Protein AF-A0A6V7MCL9-F1 (afdb_monomer_lite)

Structure (mmCIF, N/CA/C/O backbone):
data_AF-A0A6V7MCL9-F1
#
_entry.id   AF-A0A6V7MCL9-F1
#
loop_
_atom_site.group_PDB
_atom_site.id
_atom_site.type_symbol
_atom_site.label_atom_id
_atom_site.label_alt_id
_atom_site.label_comp_id
_atom_site.label_asym_id
_atom_site.label_entity_id
_atom_site.label_seq_id
_atom_site.pdbx_PDB_ins_code
_atom_site.Cartn_x
_atom_site.Cartn_y
_atom_site.Cartn_z
_atom_site.occupancy
_atom_site.B_iso_or_equiv
_atom_site.auth_seq_id
_atom_site.auth_comp_id
_atom_site.auth_asym_id
_atom_site.auth_atom_id
_atom_site.pdbx_PDB_model_num
ATOM 1 N N . SER A 1 1 ? -39.810 -0.058 85.386 1.00 71.44 1 SER A N 1
ATOM 2 C CA . SER A 1 1 ? -38.725 0.762 84.814 1.00 71.44 1 SER A CA 1
ATOM 3 C C . SER A 1 1 ? -37.788 -0.023 83.907 1.00 71.44 1 SER A C 1
ATOM 5 O O . SER A 1 1 ? -37.440 0.507 82.868 1.00 71.44 1 SER A O 1
ATOM 7 N N . GLU A 1 2 ? -37.445 -1.282 84.205 1.00 78.94 2 GLU A N 1
ATOM 8 C CA . GLU A 1 2 ? -36.559 -2.092 83.338 1.00 78.94 2 GLU A CA 1
ATOM 9 C C . GLU A 1 2 ? -37.138 -2.407 81.950 1.00 78.94 2 GLU A C 1
ATOM 11 O O . GLU A 1 2 ? -36.409 -2.391 80.967 1.00 78.94 2 GLU A O 1
ATOM 16 N N . ILE A 1 3 ? -38.452 -2.635 81.842 1.00 82.00 3 ILE A N 1
ATOM 17 C CA . ILE A 1 3 ? -39.100 -2.947 80.554 1.00 82.00 3 ILE A CA 1
ATOM 18 C C . ILE A 1 3 ? -39.021 -1.759 79.577 1.00 82.00 3 ILE A C 1
ATOM 20 O O . ILE A 1 3 ? -38.789 -1.964 78.393 1.00 82.00 3 ILE A O 1
ATOM 24 N N . LEU A 1 4 ? -39.160 -0.522 80.068 1.00 83.81 4 LEU A N 1
ATOM 25 C CA . LEU A 1 4 ? -39.057 0.693 79.244 1.00 83.81 4 LEU A CA 1
ATOM 26 C C . LEU A 1 4 ? -37.613 0.976 78.804 1.00 83.81 4 LEU A C 1
ATOM 28 O O . LEU A 1 4 ? -37.391 1.446 77.692 1.00 83.81 4 LEU A O 1
ATOM 32 N N . ASP A 1 5 ? -36.632 0.673 79.658 1.00 86.88 5 ASP A N 1
ATOM 33 C CA . ASP A 1 5 ? -35.213 0.7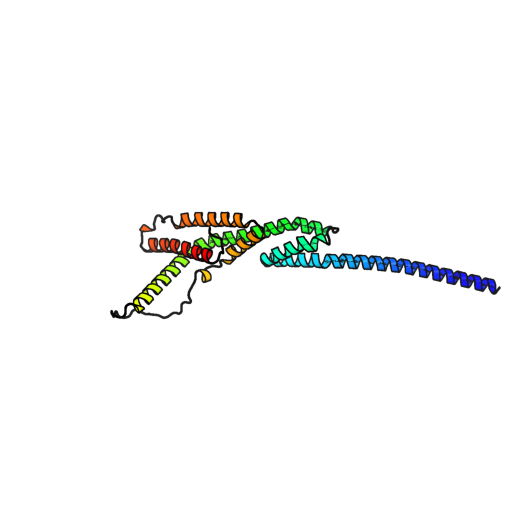79 79.299 1.00 86.88 5 ASP A CA 1
ATOM 34 C C . ASP A 1 5 ? -34.824 -0.275 78.249 1.00 86.88 5 ASP A C 1
ATOM 36 O O . ASP A 1 5 ? -34.143 0.030 77.271 1.00 86.88 5 ASP A O 1
ATOM 40 N N . LEU A 1 6 ? -35.332 -1.504 78.394 1.00 88.12 6 LEU A N 1
ATOM 41 C CA . LEU A 1 6 ? -35.139 -2.567 77.412 1.00 88.12 6 LEU A CA 1
ATOM 42 C C . LEU A 1 6 ? -35.770 -2.211 76.057 1.00 88.12 6 LEU A C 1
ATOM 44 O O . LEU A 1 6 ? -35.113 -2.364 75.031 1.00 88.12 6 LEU A O 1
ATOM 48 N N . ASP A 1 7 ? -37.001 -1.692 76.050 1.00 88.38 7 ASP A N 1
ATOM 49 C CA . ASP A 1 7 ? -37.708 -1.270 74.833 1.00 88.38 7 ASP A CA 1
ATOM 50 C C . ASP A 1 7 ? -36.981 -0.121 74.111 1.00 88.38 7 ASP A C 1
ATOM 52 O O . ASP A 1 7 ? -36.758 -0.172 72.898 1.00 88.38 7 ASP A O 1
ATOM 56 N N . SER A 1 8 ? -36.485 0.866 74.866 1.00 89.56 8 SER A N 1
ATOM 57 C CA . SER A 1 8 ? -35.644 1.953 74.347 1.00 89.56 8 SER A CA 1
ATOM 58 C C . SER A 1 8 ? -34.348 1.431 73.715 1.00 89.56 8 SER A C 1
ATOM 60 O O . SER A 1 8 ? -34.001 1.800 72.589 1.00 89.56 8 SER A O 1
ATOM 62 N N . ARG A 1 9 ? -33.646 0.511 74.393 1.00 91.69 9 ARG A N 1
ATOM 63 C CA . ARG A 1 9 ? -32.396 -0.084 73.887 1.00 91.69 9 ARG A CA 1
ATOM 64 C C . ARG A 1 9 ? -32.626 -0.960 72.658 1.00 91.69 9 ARG A C 1
ATOM 66 O O . ARG A 1 9 ? -31.825 -0.900 71.725 1.00 91.69 9 ARG A O 1
ATOM 73 N N . ILE A 1 10 ? -33.714 -1.732 72.626 1.00 92.06 10 ILE A N 1
ATOM 74 C CA . ILE A 1 10 ? -34.111 -2.527 71.456 1.00 92.06 10 ILE A CA 1
ATOM 75 C C . ILE A 1 10 ? -34.438 -1.605 70.284 1.00 92.06 10 ILE A C 1
ATOM 77 O O . ILE A 1 10 ? -33.945 -1.833 69.181 1.00 92.06 10 ILE A O 1
ATOM 81 N N . THR A 1 11 ? -35.202 -0.537 70.511 1.00 91.44 11 THR A N 1
ATOM 82 C CA . THR A 1 11 ? -35.572 0.421 69.460 1.00 91.44 11 THR A CA 1
ATOM 83 C C . THR A 1 11 ? -34.341 1.135 68.903 1.00 91.44 11 THR A C 1
ATOM 85 O O . THR A 1 11 ? -34.168 1.215 67.687 1.00 91.44 11 THR A O 1
ATOM 88 N N . ALA A 1 12 ? -33.427 1.577 69.773 1.00 92.38 12 ALA A N 1
ATOM 89 C CA . ALA A 1 12 ? -32.167 2.195 69.367 1.00 92.38 12 ALA A CA 1
ATOM 90 C C . ALA A 1 12 ? -31.280 1.228 68.564 1.00 92.38 12 ALA A C 1
ATOM 92 O O . ALA A 1 12 ? -30.757 1.599 67.513 1.00 92.38 12 ALA A O 1
ATOM 93 N N . SER A 1 13 ? -31.149 -0.024 69.015 1.00 92.62 13 SER A N 1
ATOM 94 C CA . SER A 1 13 ? -30.369 -1.046 68.308 1.00 92.62 13 SER A CA 1
ATOM 95 C C . SER A 1 13 ? -31.003 -1.421 66.965 1.00 92.62 13 SER A C 1
ATOM 97 O O . SER A 1 13 ? -30.296 -1.531 65.967 1.00 92.62 13 SER A O 1
ATOM 99 N N . THR A 1 14 ? -32.332 -1.528 66.906 1.00 92.31 14 THR A N 1
ATOM 100 C CA . THR A 1 14 ? -33.076 -1.789 65.665 1.00 92.31 14 THR A CA 1
ATOM 101 C C . THR A 1 14 ? -32.879 -0.653 64.665 1.00 92.31 14 THR A C 1
ATOM 103 O O . THR A 1 14 ? -32.615 -0.914 63.495 1.00 92.31 14 THR A O 1
ATOM 106 N N . SER A 1 15 ? -32.929 0.600 65.129 1.00 93.50 15 SER A N 1
ATOM 107 C CA . SER A 1 15 ? -32.680 1.778 64.292 1.00 93.50 15 SER A CA 1
ATOM 108 C C . SER A 1 15 ? -31.252 1.789 63.727 1.00 93.50 15 SER A C 1
ATOM 110 O O . SER A 1 15 ? -31.068 1.970 62.527 1.00 93.50 15 SER A O 1
ATOM 112 N N . GLN A 1 16 ? -30.241 1.480 64.552 1.00 94.00 16 GLN A N 1
ATOM 113 C CA . GLN A 1 16 ? -28.846 1.367 64.099 1.00 94.00 16 GLN A CA 1
ATOM 114 C C . GLN A 1 16 ? -28.641 0.238 63.080 1.00 94.00 16 GLN A C 1
ATOM 116 O O . GLN A 1 16 ? -27.901 0.399 62.110 1.00 94.00 16 GLN A O 1
ATOM 121 N N . VAL A 1 17 ? -29.286 -0.915 63.281 1.00 94.56 17 VAL A N 1
ATOM 122 C CA . VAL A 1 17 ? -29.222 -2.033 62.327 1.00 94.56 17 VAL A CA 1
ATOM 123 C C . VAL A 1 17 ? -29.905 -1.662 61.013 1.00 94.56 17 VAL A C 1
ATOM 125 O O . VAL A 1 17 ? -29.384 -1.997 59.950 1.00 94.56 17 VAL A O 1
ATOM 128 N N . LEU A 1 18 ? -31.031 -0.946 61.070 1.00 94.75 18 LEU A N 1
ATOM 129 C CA . LEU A 1 18 ? -31.727 -0.456 59.883 1.00 94.75 18 LEU A CA 1
ATOM 130 C C . LEU A 1 18 ? -30.845 0.523 59.096 1.00 94.75 18 LEU A C 1
ATOM 132 O O . LEU A 1 18 ? -30.665 0.345 57.893 1.00 94.75 18 LEU A O 1
ATOM 136 N N . GLU A 1 19 ? -30.218 1.482 59.782 1.00 95.00 19 GLU A N 1
ATOM 137 C CA . GLU A 1 19 ? -29.279 2.444 59.191 1.00 95.00 19 GLU A CA 1
ATOM 138 C C . GLU A 1 19 ? -28.084 1.737 58.530 1.00 95.00 19 GLU A C 1
ATOM 140 O O . GLU A 1 19 ? -27.768 1.986 57.364 1.00 95.00 19 GLU A O 1
ATOM 145 N N . LYS A 1 20 ? -27.462 0.773 59.225 1.00 94.25 20 LYS A N 1
ATOM 146 C CA . LYS A 1 20 ? -26.372 -0.044 58.662 1.00 94.25 20 LYS A CA 1
ATOM 147 C C . LYS A 1 20 ? -26.834 -0.902 57.483 1.00 94.25 20 LYS A C 1
ATOM 149 O O . LYS A 1 20 ? -26.075 -1.102 56.534 1.00 94.25 20 LYS A O 1
ATOM 154 N N . GLY A 1 21 ? -28.074 -1.387 57.515 1.00 95.19 21 GLY A N 1
ATOM 155 C CA . GLY A 1 21 ? -28.707 -2.087 56.400 1.00 95.19 21 GLY A CA 1
ATOM 156 C C . GLY A 1 21 ? -28.858 -1.193 55.169 1.00 95.19 21 GLY A C 1
ATOM 157 O O . GLY A 1 21 ? -28.497 -1.602 54.064 1.00 95.19 21 GLY A O 1
ATOM 158 N N . GLU A 1 22 ? -29.313 0.048 55.349 1.00 94.50 22 GLU A N 1
ATOM 159 C CA . GLU A 1 22 ? -29.411 1.032 54.266 1.00 94.50 22 GLU A CA 1
ATOM 160 C C . GLU A 1 22 ? -28.040 1.412 53.691 1.00 94.50 22 GLU A C 1
ATOM 162 O O . GLU A 1 22 ? -27.881 1.480 52.467 1.00 94.50 22 GLU A O 1
ATOM 167 N N . GLU A 1 23 ? -27.034 1.630 54.546 1.00 94.62 23 GLU A N 1
ATOM 168 C CA . GLU A 1 23 ? -25.650 1.870 54.118 1.00 94.62 23 GLU A CA 1
ATOM 169 C C . GLU A 1 23 ? -25.109 0.703 53.281 1.00 94.62 23 GLU A C 1
ATOM 171 O O . GLU A 1 23 ? -24.509 0.919 52.223 1.00 94.62 23 GLU A O 1
ATOM 176 N N . LEU A 1 24 ? -25.371 -0.539 53.700 1.00 95.12 24 LEU A N 1
ATOM 177 C CA . LEU A 1 24 ? -24.946 -1.732 52.971 1.00 95.12 24 LEU A CA 1
ATOM 178 C C . LEU A 1 24 ? -25.618 -1.835 51.594 1.00 95.12 24 LEU A C 1
ATOM 180 O O . LEU A 1 24 ? -24.953 -2.169 50.612 1.00 95.12 24 LEU A O 1
ATOM 184 N N . VAL A 1 25 ? -26.913 -1.519 51.492 1.00 95.50 25 VAL A N 1
ATOM 185 C CA . VAL A 1 25 ? -27.634 -1.497 50.205 1.00 95.50 25 VAL A CA 1
ATOM 186 C C . VAL A 1 25 ? -27.051 -0.437 49.270 1.00 95.50 25 VAL A C 1
ATOM 188 O O . VAL A 1 25 ? -26.823 -0.718 48.089 1.00 95.50 25 VAL A O 1
ATOM 191 N N . LYS A 1 26 ? -26.757 0.764 49.788 1.00 95.12 26 LYS A N 1
ATOM 192 C CA . LYS A 1 26 ? -26.090 1.825 49.016 1.00 95.12 26 LYS A CA 1
ATOM 193 C C . LYS A 1 26 ? -24.717 1.363 48.524 1.00 95.12 26 LYS A C 1
ATOM 195 O O . LYS A 1 26 ? -24.428 1.506 47.337 1.00 95.12 26 LYS A O 1
ATOM 200 N N . SER A 1 27 ? -23.919 0.748 49.398 1.00 94.94 27 SER A N 1
ATOM 201 C CA . SER A 1 27 ? -22.595 0.217 49.054 1.00 94.94 27 SER A CA 1
ATOM 202 C C . SER A 1 27 ? -22.667 -0.851 47.956 1.00 94.94 27 SER A C 1
ATOM 204 O O . SER A 1 27 ? -21.989 -0.731 46.938 1.00 94.94 27 SER A O 1
ATOM 206 N N . ARG A 1 28 ? -23.587 -1.821 48.068 1.00 94.88 28 ARG A N 1
ATOM 207 C CA . ARG A 1 28 ? -23.809 -2.844 47.026 1.00 94.88 28 ARG A CA 1
ATOM 208 C C . ARG A 1 28 ? -24.226 -2.253 45.683 1.00 94.88 28 ARG A C 1
ATOM 210 O O . ARG A 1 28 ? -23.853 -2.773 44.634 1.00 94.88 28 ARG A O 1
ATOM 217 N N . LYS A 1 29 ? -25.000 -1.165 45.686 1.00 96.12 29 LYS A N 1
ATOM 218 C CA . LYS A 1 29 ? -25.376 -0.482 44.442 1.00 96.12 29 LYS A CA 1
ATOM 219 C C . LYS A 1 29 ? -24.175 0.190 43.782 1.00 96.12 29 LYS A C 1
ATOM 221 O O . LYS A 1 29 ? -24.037 0.116 42.564 1.00 96.12 29 LYS A O 1
ATOM 226 N N . VAL A 1 30 ? -23.294 0.803 44.574 1.00 95.94 30 VAL A N 1
ATOM 227 C CA . VAL A 1 30 ? -22.021 1.343 44.078 1.00 95.94 30 VAL A CA 1
ATOM 228 C C . VAL A 1 30 ? -21.143 0.220 43.525 1.00 95.94 30 VAL A C 1
ATOM 230 O O . VAL A 1 30 ? -20.650 0.346 42.410 1.00 95.94 30 VAL A O 1
ATOM 233 N N . GLU A 1 31 ? -21.018 -0.897 44.239 1.00 95.50 31 GLU A N 1
ATOM 234 C CA . GLU A 1 31 ? -20.263 -2.074 43.794 1.00 95.50 31 GLU A CA 1
ATOM 235 C C . GLU A 1 31 ? -20.784 -2.620 42.455 1.00 95.50 31 GLU A C 1
ATOM 237 O O . GLU A 1 31 ? -20.010 -2.810 41.519 1.00 95.50 31 GLU A O 1
ATOM 242 N N . SER A 1 32 ? -22.105 -2.771 42.312 1.00 96.44 32 SER A N 1
ATOM 243 C CA . SER A 1 32 ? -22.728 -3.203 41.055 1.00 96.44 32 SER A CA 1
ATOM 244 C C . SER A 1 32 ? -22.484 -2.220 39.906 1.00 96.44 32 SER A C 1
ATOM 246 O O . SER A 1 32 ? -22.238 -2.651 38.780 1.00 96.44 32 SER A O 1
ATOM 248 N N . ASN A 1 33 ? -22.533 -0.911 40.171 1.00 96.00 33 ASN A N 1
ATOM 249 C CA . ASN A 1 33 ? -22.236 0.106 39.162 1.00 96.00 33 ASN A CA 1
ATOM 250 C C . ASN A 1 33 ? -20.759 0.063 38.737 1.00 96.00 33 ASN A C 1
ATOM 252 O O . ASN A 1 33 ? -20.456 0.211 37.554 1.00 96.00 33 ASN A O 1
ATOM 256 N N . ILE A 1 34 ? -19.847 -0.153 39.691 1.00 95.94 34 ILE A N 1
ATOM 257 C CA . ILE A 1 34 ? -18.411 -0.301 39.424 1.00 95.94 34 ILE A CA 1
ATOM 258 C C . ILE A 1 34 ? -18.159 -1.549 38.575 1.00 95.94 34 ILE A C 1
ATOM 260 O O . ILE A 1 34 ? -17.451 -1.452 37.575 1.00 95.94 34 ILE A O 1
ATOM 264 N N . ALA A 1 35 ? -18.770 -2.688 38.912 1.00 95.25 35 ALA A N 1
ATOM 265 C CA . ALA A 1 35 ? -18.643 -3.918 38.131 1.00 95.25 35 ALA A CA 1
ATOM 266 C C . ALA A 1 35 ? -19.099 -3.715 36.673 1.00 95.25 35 ALA A C 1
ATOM 268 O O . ALA A 1 35 ? -18.343 -3.994 35.746 1.00 95.25 35 ALA A O 1
ATOM 269 N N . ALA A 1 36 ? -20.269 -3.100 36.462 1.00 92.38 36 ALA A N 1
ATOM 270 C CA . ALA A 1 36 ? -20.770 -2.799 35.118 1.00 92.38 36 ALA A CA 1
ATOM 271 C C . ALA A 1 36 ? -19.848 -1.845 34.326 1.00 92.38 36 ALA A C 1
ATOM 273 O O . ALA A 1 36 ? -19.700 -1.975 33.104 1.00 92.38 36 ALA A O 1
ATOM 274 N N . ALA A 1 37 ? -19.211 -0.886 35.008 1.00 92.44 37 ALA A N 1
ATOM 275 C CA . ALA A 1 37 ? -18.231 0.008 34.396 1.00 92.44 37 ALA A CA 1
ATOM 276 C C . ALA A 1 37 ? -16.940 -0.732 34.008 1.00 92.44 37 ALA A C 1
ATOM 278 O O . ALA A 1 37 ? -16.414 -0.506 32.916 1.00 92.44 37 ALA A O 1
ATOM 279 N N . ILE A 1 38 ? -16.451 -1.636 34.863 1.00 93.06 38 ILE A N 1
ATOM 280 C CA . ILE A 1 38 ? -15.284 -2.481 34.576 1.00 93.06 38 ILE A CA 1
ATOM 281 C C . ILE A 1 38 ? -15.556 -3.364 33.357 1.00 93.06 38 ILE A C 1
ATOM 283 O O . ILE A 1 38 ? -14.727 -3.402 32.447 1.00 93.06 38 ILE A O 1
ATOM 287 N N . ASP A 1 39 ? -16.721 -4.006 33.289 1.00 90.56 39 ASP A N 1
ATOM 288 C CA . ASP A 1 39 ? -17.095 -4.867 32.161 1.00 90.56 39 ASP A CA 1
ATOM 289 C C . ASP A 1 39 ? -17.146 -4.074 30.848 1.00 90.56 39 ASP A C 1
ATOM 291 O O . ASP A 1 39 ? -16.537 -4.457 29.845 1.00 90.56 39 ASP A O 1
ATOM 295 N N . SER A 1 40 ? -17.783 -2.899 30.885 1.00 88.06 40 SER A N 1
ATOM 296 C CA . SER A 1 40 ? -17.851 -1.969 29.752 1.00 88.06 40 SER A CA 1
ATOM 297 C C . SER A 1 40 ? -16.462 -1.553 29.252 1.00 88.06 40 SER A C 1
ATOM 299 O O . SER A 1 40 ? -16.183 -1.582 28.050 1.00 88.06 40 SER A O 1
ATOM 301 N N . LEU A 1 41 ? -15.559 -1.179 30.166 1.00 89.06 41 LEU A N 1
ATOM 302 C CA . LEU A 1 41 ? -14.189 -0.785 29.823 1.00 89.06 41 LEU A CA 1
ATOM 303 C C . LEU A 1 41 ? -13.374 -1.961 29.278 1.00 89.06 41 LEU A C 1
ATOM 305 O O . LEU A 1 41 ? -12.623 -1.798 28.313 1.00 89.06 41 LEU A O 1
ATOM 309 N N . THR A 1 42 ? -13.558 -3.148 29.854 1.00 89.81 42 THR A N 1
ATOM 310 C CA . THR A 1 42 ? -12.872 -4.379 29.444 1.00 89.81 42 THR A CA 1
ATOM 311 C C . THR A 1 42 ? -13.234 -4.763 28.009 1.00 89.81 42 THR A C 1
ATOM 313 O O . THR A 1 42 ? -12.357 -5.162 27.244 1.00 89.81 42 THR A O 1
ATOM 316 N N . MET A 1 43 ? -14.488 -4.555 27.596 1.00 86.94 43 MET A N 1
ATOM 317 C CA . MET A 1 43 ? -14.915 -4.751 26.204 1.00 86.94 43 MET A CA 1
ATOM 318 C C . MET A 1 43 ? -14.307 -3.727 25.232 1.00 86.94 43 MET A C 1
ATOM 320 O O . MET A 1 43 ? -13.989 -4.069 24.093 1.00 86.94 43 MET A O 1
ATOM 324 N N . CYS A 1 44 ? -14.118 -2.475 25.662 1.00 88.56 44 CYS A N 1
ATOM 325 C CA . CYS A 1 44 ? -13.605 -1.396 24.805 1.00 88.56 44 CYS A CA 1
ATOM 326 C C . CYS A 1 44 ? -12.079 -1.440 24.605 1.00 88.56 44 CYS A C 1
ATOM 328 O O . CYS A 1 44 ? -11.570 -1.020 23.562 1.00 88.56 44 CYS A O 1
ATOM 330 N N . LEU A 1 45 ? -11.345 -1.946 25.597 1.00 89.38 45 LEU A N 1
ATOM 331 C CA . LEU A 1 45 ? -9.882 -2.043 25.614 1.00 89.38 45 LEU A CA 1
ATOM 332 C C . LEU A 1 45 ? -9.266 -2.698 24.360 1.00 89.38 45 LEU A C 1
ATOM 334 O O . LEU A 1 45 ? -8.386 -2.077 23.754 1.00 89.38 45 LEU A O 1
ATOM 338 N N . PRO A 1 46 ? -9.705 -3.895 23.918 1.00 88.75 46 PRO A N 1
ATOM 339 C CA . PRO A 1 46 ? -9.138 -4.537 22.734 1.00 88.75 46 PRO A CA 1
ATOM 340 C C . PRO A 1 46 ? -9.369 -3.725 21.455 1.00 88.75 46 PRO A C 1
ATOM 342 O O . PRO A 1 46 ? -8.457 -3.627 20.636 1.00 88.75 46 PRO A O 1
ATOM 345 N N . VAL A 1 47 ? -10.527 -3.068 21.310 1.00 89.44 47 VAL A N 1
ATOM 346 C CA . VAL A 1 47 ? -10.842 -2.234 20.134 1.00 89.44 47 VAL A CA 1
ATOM 347 C C . VAL A 1 47 ? -9.907 -1.027 20.060 1.00 89.44 47 VAL A C 1
ATOM 349 O O . VAL A 1 47 ? -9.325 -0.740 19.012 1.00 89.44 47 VAL A O 1
ATOM 352 N N . LEU A 1 48 ? -9.706 -0.338 21.186 1.00 89.12 48 LEU A N 1
ATOM 353 C CA . LEU A 1 48 ? -8.803 0.812 21.260 1.00 89.12 48 LEU A CA 1
ATOM 354 C C . LEU A 1 48 ? -7.340 0.403 21.049 1.00 89.12 48 LEU A C 1
ATOM 356 O O . LEU A 1 48 ? -6.601 1.099 20.349 1.00 89.12 48 LEU A O 1
ATOM 360 N N . ALA A 1 49 ? -6.924 -0.739 21.601 1.00 90.88 49 ALA A N 1
ATOM 361 C CA . ALA A 1 49 ? -5.583 -1.278 21.401 1.00 90.88 49 ALA A CA 1
ATOM 362 C C . ALA A 1 49 ? -5.332 -1.667 19.933 1.00 90.88 49 ALA A C 1
ATOM 364 O O . ALA A 1 49 ? -4.281 -1.331 19.379 1.00 90.88 49 ALA A O 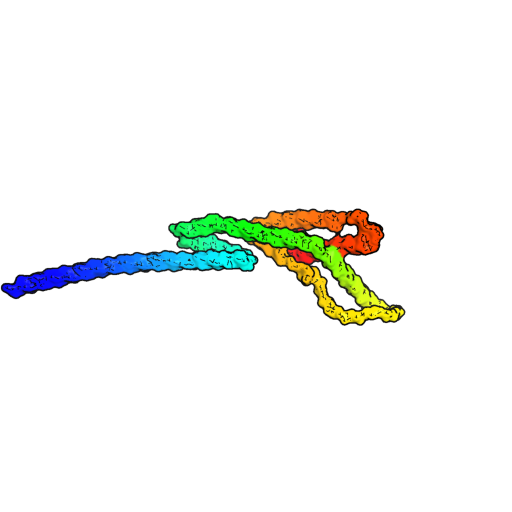1
ATOM 365 N N . ALA A 1 50 ? -6.302 -2.318 19.282 1.00 89.38 50 ALA A N 1
ATOM 366 C CA . ALA A 1 50 ? -6.242 -2.663 17.864 1.00 89.38 50 ALA A CA 1
ATOM 367 C C . ALA A 1 50 ? -6.193 -1.408 16.979 1.00 89.38 50 ALA A C 1
ATOM 369 O O . ALA A 1 50 ? -5.348 -1.318 16.086 1.00 89.38 50 ALA A O 1
ATOM 370 N N . TYR A 1 51 ? -7.007 -0.392 17.278 1.00 89.38 51 TYR A N 1
ATOM 371 C CA . TYR A 1 51 ? -6.964 0.887 16.568 1.00 89.38 51 TYR A CA 1
ATOM 372 C C . TYR A 1 51 ? -5.623 1.617 16.762 1.00 89.38 51 TYR A C 1
ATOM 374 O O . TYR A 1 51 ? -5.041 2.120 15.800 1.00 89.38 51 TYR A O 1
ATOM 382 N N . ALA A 1 52 ? -5.063 1.628 17.975 1.00 91.06 52 ALA A N 1
ATOM 383 C CA . ALA A 1 52 ? -3.739 2.201 18.226 1.00 91.06 52 ALA A CA 1
ATOM 384 C C . ALA A 1 52 ? -2.628 1.446 17.472 1.00 91.06 52 ALA A C 1
ATOM 386 O O . ALA A 1 52 ? -1.705 2.064 16.933 1.00 91.06 52 ALA A O 1
ATOM 387 N N . LYS A 1 53 ? -2.726 0.113 17.393 1.00 92.25 53 LYS A N 1
ATOM 388 C CA . LYS A 1 53 ? -1.823 -0.727 16.595 1.00 92.25 53 LYS A CA 1
ATOM 389 C C . LYS A 1 53 ? -1.924 -0.398 15.104 1.00 92.25 53 LYS A C 1
ATOM 391 O O . LYS A 1 53 ? -0.884 -0.218 14.475 1.00 92.25 53 LYS A O 1
ATOM 396 N N . LEU A 1 54 ? -3.138 -0.249 14.572 1.00 90.81 54 LEU A N 1
ATOM 397 C CA . LEU A 1 54 ? -3.381 0.179 13.192 1.00 90.81 54 LEU A CA 1
ATOM 398 C C . LEU A 1 54 ? -2.703 1.525 12.902 1.00 90.81 54 LEU A C 1
ATOM 400 O O . LEU A 1 54 ? -1.959 1.649 11.93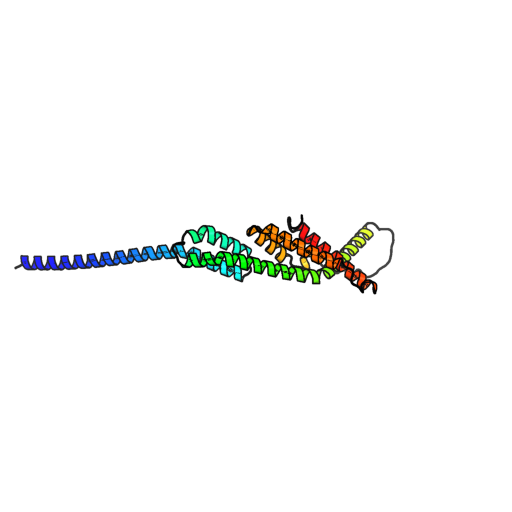3 1.00 90.81 54 LEU A O 1
ATOM 404 N N . GLN A 1 55 ? -2.884 2.515 13.779 1.00 90.06 55 GLN A N 1
ATOM 405 C CA . GLN A 1 55 ? -2.255 3.832 13.625 1.00 90.06 55 GLN A CA 1
ATOM 406 C C . GLN A 1 55 ? -0.719 3.757 13.617 1.00 90.06 55 GLN A C 1
ATOM 408 O O . GLN A 1 55 ? -0.080 4.469 12.845 1.00 90.06 55 GLN A O 1
ATOM 413 N N . ARG A 1 56 ? -0.107 2.882 14.429 1.00 92.56 56 ARG A N 1
ATOM 414 C CA . ARG A 1 56 ? 1.349 2.645 14.380 1.00 92.56 56 ARG A CA 1
ATOM 415 C C . ARG A 1 56 ? 1.779 1.990 13.067 1.00 92.56 56 ARG A C 1
ATOM 417 O O . ARG A 1 56 ? 2.702 2.477 12.431 1.00 92.56 56 ARG A O 1
ATOM 424 N N . GLN A 1 57 ? 1.075 0.950 12.618 1.00 90.62 57 GLN A N 1
ATOM 425 C CA . GLN A 1 57 ? 1.393 0.265 11.358 1.00 90.62 57 GLN A CA 1
ATOM 426 C C . GLN A 1 57 ? 1.317 1.204 10.147 1.00 90.62 57 GLN A C 1
ATOM 428 O O . GLN A 1 57 ? 2.143 1.096 9.242 1.00 90.62 57 GLN A O 1
ATOM 433 N N . LEU A 1 58 ? 0.365 2.141 10.147 1.00 86.44 58 LEU A N 1
ATOM 434 C CA . LEU A 1 58 ? 0.259 3.176 9.118 1.00 86.44 58 LEU A CA 1
ATOM 435 C C . LEU A 1 58 ? 1.446 4.145 9.141 1.00 86.44 58 LEU A C 1
ATOM 437 O O . LEU A 1 58 ? 1.978 4.468 8.081 1.00 86.44 58 LEU A O 1
ATOM 441 N N . LYS A 1 59 ? 1.894 4.571 10.331 1.00 87.19 59 LYS A N 1
ATOM 442 C CA . LYS A 1 59 ? 3.088 5.422 10.482 1.00 87.19 59 LYS A CA 1
ATOM 443 C C . LYS A 1 59 ? 4.360 4.725 10.005 1.00 87.19 59 LYS A C 1
ATOM 445 O O . LYS A 1 59 ? 5.173 5.348 9.332 1.00 87.19 59 LYS A O 1
ATOM 450 N N . ASP A 1 60 ? 4.483 3.429 10.274 1.00 87.62 60 ASP A N 1
ATOM 451 C CA . ASP A 1 60 ? 5.639 2.619 9.877 1.00 87.62 60 ASP A CA 1
ATOM 452 C C . ASP A 1 60 ? 5.598 2.187 8.394 1.00 87.62 60 ASP A C 1
ATOM 454 O O . ASP A 1 60 ? 6.399 1.351 7.976 1.00 87.62 60 ASP A O 1
ATOM 458 N N . LYS A 1 61 ? 4.635 2.690 7.599 1.00 82.06 61 LYS A N 1
ATOM 459 C CA . LYS A 1 61 ? 4.370 2.289 6.199 1.00 82.06 61 LYS A CA 1
ATOM 460 C C . LYS A 1 61 ? 4.155 0.780 6.008 1.00 82.06 61 LYS A C 1
ATOM 462 O O . LYS A 1 61 ? 4.287 0.235 4.911 1.00 82.06 61 LYS A O 1
ATOM 467 N N . ARG A 1 62 ? 3.769 0.071 7.072 1.00 85.06 62 ARG A N 1
ATOM 468 C CA . ARG A 1 62 ? 3.431 -1.358 7.039 1.00 85.06 62 ARG A CA 1
ATOM 469 C C . ARG A 1 62 ? 1.974 -1.526 6.618 1.00 85.06 62 ARG A C 1
ATOM 471 O O . ARG A 1 62 ? 1.126 -1.945 7.405 1.00 85.06 62 ARG A O 1
ATOM 478 N N . TYR A 1 63 ? 1.695 -1.203 5.356 1.00 83.50 63 TYR A N 1
ATOM 479 C CA . TYR A 1 63 ? 0.336 -1.157 4.809 1.00 83.50 63 TYR A CA 1
ATOM 480 C C . TYR A 1 63 ? -0.388 -2.508 4.846 1.00 83.50 63 TYR A C 1
ATOM 482 O O . TYR A 1 63 ? -1.584 -2.547 5.111 1.00 83.50 63 TYR A O 1
ATOM 490 N N . TYR A 1 64 ? 0.318 -3.627 4.660 1.00 81.75 64 TYR A N 1
ATOM 491 C CA . TYR A 1 64 ? -0.314 -4.950 4.690 1.00 81.75 64 TYR A CA 1
ATOM 492 C C . TYR A 1 64 ? -0.783 -5.368 6.098 1.00 81.75 64 TYR A C 1
ATOM 494 O O . TYR A 1 64 ? -1.976 -5.630 6.276 1.00 81.75 64 TYR A O 1
ATOM 502 N N . PRO A 1 65 ? 0.080 -5.361 7.138 1.00 87.25 65 PRO A N 1
ATOM 503 C CA . PRO A 1 65 ? -0.383 -5.563 8.509 1.00 87.25 65 PRO A CA 1
ATOM 504 C C . PRO A 1 65 ? -1.482 -4.580 8.925 1.00 87.25 65 PRO A C 1
ATOM 506 O O . PRO A 1 65 ? -2.380 -4.973 9.672 1.00 87.25 65 PRO A O 1
ATOM 509 N N . ALA A 1 66 ? -1.428 -3.336 8.430 1.00 88.94 66 ALA A N 1
ATOM 510 C CA . ALA A 1 66 ? -2.460 -2.330 8.659 1.00 88.94 66 ALA A CA 1
ATOM 511 C C . ALA A 1 66 ? -3.808 -2.743 8.053 1.00 88.94 66 ALA A C 1
ATOM 513 O O . ALA A 1 66 ? -4.798 -2.764 8.775 1.00 88.94 66 ALA A O 1
ATOM 514 N N . LEU A 1 67 ? -3.855 -3.150 6.780 1.00 86.94 67 LEU A N 1
ATOM 515 C CA . LEU A 1 67 ? -5.090 -3.605 6.127 1.00 86.94 67 LEU A CA 1
ATOM 516 C C . LEU A 1 67 ? -5.704 -4.817 6.834 1.00 86.94 67 LEU A C 1
ATOM 518 O O . LEU A 1 67 ? -6.901 -4.819 7.099 1.00 86.94 67 LEU A O 1
ATOM 522 N N . LYS A 1 68 ? -4.884 -5.798 7.231 1.00 86.56 68 LYS A N 1
ATOM 523 C CA . LYS A 1 68 ? -5.364 -6.967 7.986 1.00 86.56 68 LYS A CA 1
ATOM 524 C C . LYS A 1 68 ? -5.927 -6.582 9.357 1.00 86.56 68 LYS A C 1
ATOM 526 O O . LYS A 1 68 ? -6.956 -7.100 9.778 1.00 86.56 68 LYS A O 1
ATOM 531 N N . THR A 1 69 ? -5.253 -5.669 10.058 1.00 87.00 69 THR A N 1
ATOM 532 C CA . THR A 1 69 ? -5.719 -5.168 11.363 1.00 87.00 69 THR A CA 1
ATOM 533 C C . THR A 1 69 ? -7.004 -4.354 11.204 1.00 87.00 69 THR A C 1
ATOM 535 O O . THR A 1 69 ? -7.887 -4.440 12.047 1.00 87.00 69 THR A O 1
ATOM 538 N N . LEU A 1 70 ? -7.133 -3.602 10.111 1.00 87.50 70 LEU A N 1
ATOM 539 C CA . LEU A 1 70 ? -8.326 -2.834 9.770 1.00 87.50 70 LEU A CA 1
ATOM 540 C C . LEU A 1 70 ? -9.515 -3.749 9.442 1.00 87.50 70 LEU A C 1
ATOM 542 O O . LEU A 1 70 ? -10.601 -3.520 9.961 1.00 87.50 70 LEU A O 1
ATOM 546 N N . GLU A 1 71 ? -9.310 -4.814 8.668 1.00 85.88 71 GLU A N 1
ATOM 547 C CA . GLU A 1 71 ? -10.347 -5.815 8.380 1.00 85.88 71 GLU A CA 1
ATOM 548 C C . GLU A 1 71 ? -10.797 -6.555 9.649 1.00 85.88 71 GLU A C 1
ATOM 550 O O . GLU A 1 71 ? -11.990 -6.775 9.859 1.00 85.88 71 GLU A O 1
ATOM 555 N N . GLN A 1 72 ? -9.854 -6.896 10.534 1.00 87.44 72 GLN A N 1
ATOM 556 C CA . GLN A 1 72 ? -10.178 -7.485 11.832 1.00 87.44 72 GLN A CA 1
ATOM 557 C C . GLN A 1 72 ? -11.006 -6.522 12.699 1.00 87.44 72 GLN A C 1
ATOM 559 O O . GLN A 1 72 ? -12.012 -6.928 13.285 1.00 87.44 72 GLN A O 1
ATOM 564 N N . LEU A 1 73 ? -10.605 -5.247 12.740 1.00 86.81 73 LEU A N 1
ATOM 565 C CA . LEU A 1 73 ? -11.283 -4.206 13.506 1.00 86.81 73 LEU A CA 1
ATOM 566 C C . LEU A 1 73 ? -12.728 -4.008 13.025 1.00 86.81 73 LEU A C 1
ATOM 568 O O . LEU A 1 73 ? -13.634 -3.902 13.846 1.00 86.81 73 LEU A O 1
ATOM 572 N N . GLU A 1 74 ? -12.937 -4.000 11.708 1.00 84.88 74 GLU A N 1
ATOM 573 C CA . GLU A 1 74 ? -14.244 -3.824 11.066 1.00 84.88 74 GLU A CA 1
ATOM 574 C C . GLU A 1 74 ? -15.177 -5.023 11.276 1.00 84.88 74 GLU A C 1
ATOM 576 O O . GLU A 1 74 ? -16.325 -4.842 11.675 1.00 84.88 74 GLU A O 1
ATOM 581 N N . ASN A 1 75 ? -14.679 -6.246 11.069 1.00 84.38 75 ASN A N 1
ATOM 582 C CA . ASN A 1 75 ? -15.525 -7.442 11.051 1.00 84.38 75 ASN A CA 1
ATOM 583 C C . ASN A 1 75 ? -15.745 -8.083 12.431 1.00 84.38 75 ASN A C 1
ATOM 585 O O . ASN A 1 75 ? -16.766 -8.738 12.632 1.00 84.38 75 ASN A O 1
ATOM 589 N N . TYR A 1 76 ? -14.809 -7.935 13.377 1.00 83.62 76 TYR A N 1
ATOM 590 C CA . TYR A 1 76 ? -14.849 -8.674 14.650 1.00 83.62 76 TYR A CA 1
ATOM 591 C C . TYR A 1 76 ? 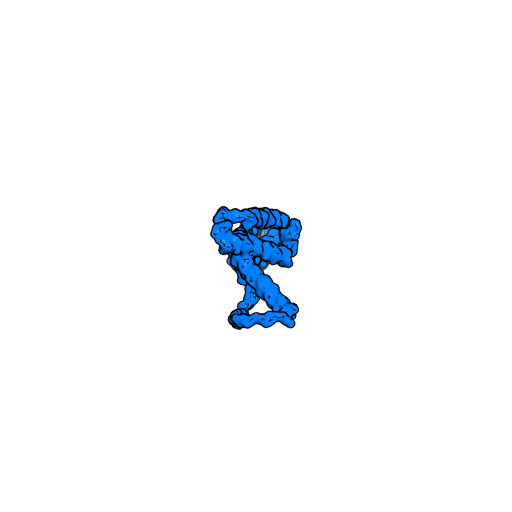-14.930 -7.786 15.889 1.00 83.62 76 TYR A C 1
ATOM 593 O O . TYR A 1 76 ? -15.622 -8.142 16.845 1.00 83.62 76 TYR A O 1
ATOM 601 N N . ASP A 1 77 ? -14.211 -6.664 15.907 1.00 80.88 77 ASP A N 1
ATOM 602 C CA . ASP A 1 77 ? -14.050 -5.870 17.128 1.00 80.88 77 ASP A CA 1
ATOM 603 C C . ASP A 1 77 ? -15.102 -4.759 17.243 1.00 80.88 77 ASP A C 1
ATOM 605 O O . ASP A 1 77 ? -15.731 -4.622 18.293 1.00 80.88 77 ASP A O 1
ATOM 609 N N . LEU A 1 78 ? -15.366 -4.009 16.167 1.00 84.00 78 LEU A N 1
ATOM 610 C CA . LEU A 1 78 ? -16.366 -2.933 16.156 1.00 84.00 78 LEU A CA 1
ATOM 611 C C . LEU A 1 78 ? -17.815 -3.397 16.388 1.00 84.00 78 LEU A C 1
ATOM 613 O O . LEU A 1 78 ? -18.511 -2.717 17.148 1.00 84.00 78 LEU A O 1
ATOM 617 N N . PRO A 1 79 ? -18.281 -4.547 15.854 1.00 83.56 79 PRO A N 1
ATOM 618 C CA . PRO A 1 79 ? -19.639 -5.033 16.107 1.00 83.56 79 PRO A CA 1
ATOM 619 C C . PRO A 1 79 ? -19.950 -5.274 17.593 1.00 83.56 79 PRO A C 1
ATOM 621 O O . PRO A 1 79 ? -21.108 -5.225 17.996 1.00 83.56 79 PRO A O 1
ATOM 624 N N . LYS A 1 80 ? -18.924 -5.501 18.426 1.00 81.38 80 LYS A N 1
ATOM 625 C CA . LYS A 1 80 ? -19.078 -5.739 19.872 1.00 81.38 80 LYS A CA 1
ATOM 626 C C . LYS A 1 80 ? -19.300 -4.456 20.677 1.00 81.38 80 LYS A C 1
ATOM 628 O O . LYS A 1 80 ? -19.786 -4.524 21.800 1.00 81.38 80 LYS A O 1
ATOM 633 N N . VAL A 1 81 ? -18.930 -3.297 20.128 1.00 83.81 81 VAL A N 1
ATOM 634 C CA . VAL A 1 81 ? -18.912 -2.002 20.834 1.00 83.81 81 VAL A CA 1
ATOM 635 C C . VAL A 1 81 ? -19.714 -0.915 20.107 1.00 83.81 81 VAL A C 1
ATOM 637 O O . VAL A 1 81 ? -19.501 0.276 20.335 1.00 83.81 81 VAL A O 1
ATOM 640 N N . THR A 1 82 ? -20.670 -1.307 19.263 1.00 78.19 82 THR A N 1
ATOM 641 C CA . THR A 1 82 ? -21.505 -0.403 18.444 1.00 78.19 82 THR A CA 1
ATOM 642 C C . THR A 1 82 ? -22.252 0.653 19.258 1.00 78.19 82 THR A C 1
ATOM 644 O O . THR A 1 82 ? -22.449 1.774 18.794 1.00 78.19 82 THR A O 1
ATOM 647 N N . ASN A 1 83 ? -22.608 0.335 20.504 1.00 82.31 83 ASN A N 1
ATOM 648 C CA . ASN A 1 83 ? -23.327 1.240 21.405 1.00 82.31 83 ASN A CA 1
ATOM 649 C C . ASN A 1 83 ? -22.490 2.450 21.864 1.00 82.31 83 ASN A C 1
ATOM 651 O O . ASN A 1 83 ? -23.035 3.403 22.422 1.00 82.31 83 ASN A O 1
ATOM 655 N N . TYR A 1 84 ? -21.172 2.446 21.637 1.00 85.31 84 TYR A N 1
ATOM 656 C CA . TYR A 1 84 ? -20.291 3.535 22.052 1.00 85.31 84 TYR A CA 1
ATOM 657 C C . TYR A 1 84 ? -19.997 4.514 20.913 1.00 85.31 84 TYR A C 1
ATOM 659 O O . TYR A 1 84 ? -19.654 4.124 19.799 1.00 85.31 84 TYR A O 1
ATOM 667 N N . ARG A 1 85 ? -20.009 5.818 21.225 1.00 84.94 85 ARG A N 1
ATOM 668 C CA . ARG A 1 85 ? -19.757 6.913 20.262 1.00 84.94 85 ARG A CA 1
ATOM 669 C C . ARG A 1 85 ? -18.404 6.808 19.552 1.00 84.94 85 ARG A C 1
ATOM 671 O O . ARG A 1 85 ? -18.305 7.174 18.383 1.00 84.94 85 ARG A O 1
ATOM 678 N N . PHE A 1 86 ? -17.371 6.311 20.234 1.00 85.75 86 PHE A N 1
ATOM 679 C CA . PHE A 1 86 ? -16.047 6.154 19.630 1.00 85.75 86 PHE A CA 1
ATOM 680 C C . PHE A 1 86 ? -16.038 5.086 18.523 1.00 85.75 86 PHE A C 1
ATOM 682 O O . PHE A 1 86 ? -15.284 5.228 17.565 1.00 85.75 86 PHE A O 1
ATOM 689 N N . SER A 1 87 ? -16.889 4.053 18.611 1.00 85.75 87 SER A N 1
ATOM 690 C CA . SER A 1 87 ? -16.968 2.996 17.593 1.00 85.75 87 SER A CA 1
ATOM 691 C C . SER A 1 87 ? -17.480 3.547 16.259 1.00 85.75 87 SER A C 1
ATOM 693 O O . SER A 1 87 ? -16.880 3.288 15.217 1.00 85.75 87 SER A O 1
ATOM 695 N N . SER A 1 88 ? -18.504 4.408 16.301 1.00 83.94 88 SER A N 1
ATOM 696 C CA . SER A 1 88 ? -19.022 5.120 15.127 1.00 83.94 88 SER A CA 1
ATOM 697 C C . SER A 1 88 ? -17.937 5.992 14.502 1.00 83.94 88 SER A C 1
ATOM 699 O O . SER A 1 88 ? -17.691 5.902 13.307 1.00 83.94 88 SER A O 1
ATOM 701 N N . GLN A 1 89 ? -17.205 6.764 15.314 1.00 86.62 89 GLN A N 1
ATOM 702 C CA . GLN A 1 89 ? -16.123 7.617 14.810 1.00 86.62 89 GLN A CA 1
ATOM 703 C C . GLN A 1 89 ? -14.984 6.830 14.153 1.00 86.62 89 GLN A C 1
ATOM 705 O O . GLN A 1 89 ? -14.355 7.333 13.222 1.00 86.62 89 GLN A O 1
ATOM 710 N N . ILE A 1 90 ? -14.664 5.637 14.661 1.00 86.44 90 ILE A N 1
ATOM 711 C CA . ILE A 1 90 ? -13.665 4.760 14.043 1.00 86.44 90 ILE A CA 1
ATOM 712 C C . ILE A 1 90 ? -14.215 4.209 12.727 1.00 86.44 90 ILE A C 1
ATOM 714 O O . ILE A 1 90 ? -13.518 4.279 11.718 1.00 86.44 90 ILE A O 1
ATOM 718 N N . THR A 1 91 ? -15.463 3.741 12.719 1.00 85.31 91 THR A N 1
ATOM 719 C CA . THR A 1 91 ? -16.137 3.199 11.528 1.00 85.31 91 THR A CA 1
ATOM 720 C C . THR A 1 91 ? -16.184 4.225 10.396 1.00 85.31 91 THR A C 1
ATOM 722 O O . THR A 1 91 ? -15.765 3.927 9.283 1.00 85.31 91 THR A O 1
ATOM 725 N N . ASP A 1 92 ? -16.544 5.474 10.695 1.00 88.06 92 ASP A N 1
ATOM 726 C CA . ASP A 1 92 ? -16.583 6.564 9.709 1.00 88.06 92 ASP A CA 1
ATOM 727 C C . ASP A 1 92 ? -15.198 6.892 9.122 1.00 88.06 92 ASP A C 1
ATOM 729 O O . ASP A 1 92 ? -15.073 7.413 8.010 1.00 88.06 92 ASP A O 1
ATOM 733 N N . LYS A 1 93 ? -14.125 6.605 9.870 1.00 87.44 93 LYS A N 1
ATOM 734 C CA . LYS A 1 93 ? -12.740 6.828 9.433 1.00 87.44 93 LYS A CA 1
ATOM 735 C C . LYS A 1 93 ? -12.169 5.656 8.641 1.00 87.44 93 LYS A C 1
ATOM 737 O O . LYS A 1 93 ? -11.220 5.877 7.893 1.00 87.44 93 LYS A O 1
ATOM 742 N N . ILE A 1 94 ? -12.712 4.445 8.773 1.00 88.00 94 ILE A N 1
ATOM 743 C CA . ILE A 1 94 ? -12.188 3.243 8.106 1.00 88.00 94 ILE A CA 1
ATOM 744 C C . ILE A 1 94 ? -12.096 3.412 6.579 1.00 88.00 94 ILE A C 1
ATOM 746 O O . ILE A 1 94 ? -11.011 3.164 6.043 1.00 88.00 94 ILE A O 1
ATOM 750 N N . PRO A 1 95 ? -13.137 3.890 5.866 1.00 88.31 95 PRO A N 1
ATOM 751 C CA . PRO A 1 95 ? -13.057 4.089 4.420 1.00 88.31 95 PRO A CA 1
ATOM 752 C C . PRO A 1 95 ? -11.939 5.059 4.027 1.00 88.31 95 PRO A C 1
ATOM 754 O O . PRO A 1 95 ? -11.136 4.757 3.148 1.00 88.31 95 PRO A O 1
ATOM 757 N N . LYS A 1 96 ? -11.808 6.171 4.762 1.00 89.94 96 LYS A N 1
ATOM 758 C CA . LYS A 1 96 ? -10.749 7.167 4.538 1.00 89.94 96 LYS A CA 1
ATOM 759 C C . LYS A 1 96 ? -9.358 6.591 4.785 1.00 89.94 96 LYS A C 1
ATOM 761 O O . LYS A 1 96 ? -8.418 6.925 4.081 1.00 89.94 96 LYS A O 1
ATOM 766 N N . LEU A 1 97 ? -9.202 5.716 5.781 1.00 88.69 97 LEU A N 1
ATOM 767 C CA . LEU A 1 97 ? -7.929 5.035 6.023 1.00 88.69 97 LEU A CA 1
ATOM 768 C C . LEU A 1 97 ? -7.578 4.075 4.880 1.00 88.69 97 LEU A C 1
ATOM 770 O O . LEU A 1 97 ? -6.418 4.040 4.477 1.00 88.69 97 LEU A O 1
ATOM 774 N N . ARG A 1 98 ? -8.555 3.336 4.334 1.00 88.88 98 ARG A N 1
ATOM 775 C CA . ARG A 1 98 ? -8.341 2.479 3.153 1.00 88.88 98 ARG A CA 1
ATOM 776 C C . ARG A 1 98 ? -7.905 3.307 1.941 1.00 88.88 98 ARG A C 1
ATOM 778 O O . ARG A 1 98 ? -6.935 2.941 1.284 1.00 88.88 98 ARG A O 1
ATOM 785 N N . GLU A 1 99 ? -8.571 4.432 1.694 1.00 89.56 99 GLU A N 1
ATOM 786 C CA . GLU A 1 99 ? -8.226 5.368 0.617 1.00 89.56 99 GLU A CA 1
ATOM 787 C C . GLU A 1 99 ? -6.824 5.964 0.810 1.00 89.56 99 GLU A C 1
ATOM 789 O O . GLU A 1 99 ? -5.997 5.880 -0.089 1.00 89.56 99 GLU A O 1
ATOM 794 N N . ASN A 1 100 ? -6.477 6.413 2.019 1.00 90.31 100 ASN A N 1
ATOM 795 C CA . ASN A 1 100 ? -5.135 6.924 2.316 1.00 90.31 100 ASN A CA 1
ATOM 796 C C . ASN A 1 100 ? -4.028 5.881 2.073 1.00 90.31 100 ASN A C 1
ATOM 798 O O . ASN A 1 100 ? -2.951 6.223 1.586 1.00 90.31 100 ASN A O 1
ATOM 802 N N . ILE A 1 101 ? -4.265 4.608 2.422 1.00 89.81 101 ILE A N 1
ATOM 803 C CA . ILE A 1 101 ? -3.318 3.515 2.132 1.00 89.81 101 ILE A CA 1
ATOM 804 C C . ILE A 1 101 ? -3.177 3.329 0.617 1.00 89.81 101 ILE A C 1
ATOM 806 O O . ILE A 1 101 ? -2.061 3.174 0.114 1.00 89.81 101 ILE A O 1
ATOM 810 N N . LYS A 1 102 ? -4.303 3.349 -0.102 1.00 90.75 102 LYS A N 1
ATOM 811 C CA . LYS A 1 102 ? -4.353 3.219 -1.560 1.00 90.75 102 LYS A CA 1
ATOM 812 C C . LYS A 1 102 ? -3.569 4.347 -2.233 1.00 90.75 102 LYS A C 1
ATOM 814 O O . LYS A 1 102 ? -2.685 4.057 -3.039 1.00 90.75 102 LYS A O 1
ATOM 819 N N . ASP A 1 103 ? -3.803 5.593 -1.838 1.00 91.19 103 ASP A N 1
ATOM 820 C CA . ASP A 1 103 ? -3.125 6.770 -2.383 1.00 91.19 103 ASP A CA 1
ATOM 821 C C . ASP A 1 103 ? -1.629 6.773 -2.077 1.00 91.19 103 ASP A C 1
ATOM 823 O O . ASP A 1 103 ? -0.820 6.992 -2.978 1.00 91.19 103 ASP A O 1
ATOM 827 N N . ALA A 1 104 ? -1.241 6.446 -0.840 1.00 90.88 104 ALA A N 1
ATOM 828 C CA . ALA A 1 104 ? 0.168 6.330 -0.473 1.00 90.88 104 ALA A CA 1
ATOM 829 C C . ALA A 1 104 ? 0.883 5.261 -1.316 1.00 90.88 104 ALA A C 1
ATOM 831 O O . ALA A 1 104 ? 1.956 5.513 -1.860 1.00 90.88 104 ALA A O 1
ATOM 832 N N . SER A 1 105 ? 0.256 4.093 -1.503 1.00 91.25 105 SER A N 1
ATOM 833 C CA . SER A 1 105 ? 0.821 3.026 -2.338 1.00 91.25 105 SER A CA 1
ATOM 834 C C . SER A 1 105 ? 0.898 3.393 -3.823 1.00 91.25 105 SER A C 1
ATOM 836 O O . SER A 1 105 ? 1.809 2.954 -4.524 1.00 91.25 105 SER A O 1
ATOM 838 N N . MET A 1 106 ? -0.042 4.204 -4.315 1.00 91.88 106 MET A N 1
ATOM 839 C CA . MET A 1 106 ? -0.037 4.696 -5.691 1.00 91.88 106 MET A CA 1
ATOM 840 C C . MET A 1 106 ? 1.028 5.780 -5.893 1.00 91.88 106 MET A C 1
ATOM 842 O O . MET A 1 106 ? 1.641 5.837 -6.957 1.00 91.88 106 MET A O 1
ATOM 846 N N . SER A 1 107 ? 1.286 6.612 -4.880 1.00 93.00 107 SER A N 1
ATOM 847 C CA . SER A 1 107 ? 2.400 7.565 -4.890 1.00 93.00 107 SER A CA 1
ATOM 848 C C . SER A 1 107 ? 3.742 6.838 -4.966 1.00 93.00 107 SER A C 1
ATOM 850 O O . SER A 1 107 ? 4.509 7.105 -5.885 1.00 93.00 107 SER A O 1
ATOM 852 N N . ASP A 1 108 ? 3.973 5.851 -4.090 1.00 91.44 108 ASP A N 1
ATOM 853 C CA . ASP A 1 108 ? 5.195 5.031 -4.107 1.00 91.44 108 ASP A CA 1
ATOM 854 C C . ASP A 1 108 ? 5.407 4.364 -5.486 1.00 91.44 108 ASP A C 1
ATOM 856 O O . ASP A 1 108 ? 6.528 4.284 -5.993 1.00 91.44 108 ASP A O 1
ATOM 860 N N . LEU A 1 109 ? 4.325 3.898 -6.125 1.00 92.06 109 LEU A N 1
ATOM 861 C CA . LEU A 1 109 ? 4.375 3.331 -7.475 1.00 92.06 109 LEU A CA 1
ATOM 862 C C . LEU A 1 109 ? 4.745 4.374 -8.536 1.00 92.06 109 LEU A C 1
ATOM 864 O O . LEU A 1 109 ? 5.501 4.064 -9.455 1.00 92.06 109 LEU A O 1
ATOM 868 N N . ARG A 1 110 ? 4.189 5.587 -8.460 1.00 92.44 110 ARG A N 1
ATOM 869 C CA . ARG A 1 110 ? 4.506 6.667 -9.407 1.00 92.44 110 ARG A CA 1
ATOM 870 C C . ARG A 1 110 ? 5.974 7.062 -9.310 1.00 92.44 110 ARG A C 1
ATOM 872 O O . ARG A 1 110 ? 6.623 7.159 -10.348 1.00 92.44 110 ARG A O 1
ATOM 879 N N . ASP A 1 111 ? 6.496 7.177 -8.094 1.00 92.44 111 ASP A N 1
ATOM 880 C CA . ASP A 1 111 ? 7.912 7.463 -7.853 1.00 92.44 111 ASP A CA 1
ATOM 881 C C . ASP A 1 111 ? 8.797 6.347 -8.428 1.00 92.44 111 ASP A C 1
ATOM 883 O O . ASP A 1 111 ? 9.780 6.611 -9.124 1.00 92.44 111 ASP A O 1
ATOM 887 N N . PHE A 1 112 ? 8.406 5.082 -8.233 1.00 91.88 112 PHE A N 1
ATOM 888 C CA . PHE A 1 112 ? 9.071 3.945 -8.870 1.00 91.88 112 PHE A CA 1
ATOM 889 C C . PHE A 1 112 ? 9.041 4.036 -10.407 1.00 91.88 112 PHE A C 1
ATOM 891 O O . PHE A 1 112 ? 10.077 3.877 -11.052 1.00 91.88 112 PHE A O 1
ATOM 898 N N . LEU A 1 113 ? 7.882 4.336 -11.007 1.00 91.06 113 LEU A N 1
ATOM 899 C CA . LEU A 1 113 ? 7.723 4.472 -12.461 1.00 91.06 113 LEU A CA 1
ATOM 900 C C . LEU A 1 113 ? 8.492 5.662 -13.054 1.00 91.06 113 LEU A C 1
ATOM 902 O O . LEU A 1 113 ? 8.762 5.667 -14.259 1.00 91.06 113 LEU A O 1
ATOM 906 N N . GLU A 1 114 ? 8.849 6.658 -12.249 1.00 89.00 114 GLU A N 1
ATOM 907 C CA . GLU A 1 114 ? 9.750 7.731 -12.664 1.00 89.00 114 GLU A CA 1
ATOM 908 C C . GLU A 1 114 ? 11.218 7.303 -12.548 1.00 89.00 114 GLU A C 1
ATOM 910 O O . GLU A 1 114 ? 12.004 7.498 -13.479 1.00 89.00 114 GLU A O 1
ATOM 915 N N . ASN A 1 115 ? 11.585 6.673 -11.431 1.00 88.38 115 ASN A N 1
ATOM 916 C CA . ASN A 1 115 ? 12.949 6.213 -11.184 1.00 88.38 115 ASN A CA 1
ATOM 917 C C . ASN A 1 115 ? 13.384 5.167 -12.213 1.00 88.38 115 ASN A C 1
ATOM 919 O O . ASN A 1 115 ? 14.464 5.285 -12.792 1.00 88.38 115 ASN A O 1
ATOM 923 N N . ILE A 1 116 ? 12.512 4.212 -12.538 1.00 87.38 116 ILE A N 1
ATOM 924 C CA . ILE A 1 116 ? 12.780 3.169 -13.535 1.00 87.38 116 ILE A CA 1
ATOM 925 C C . ILE A 1 116 ? 13.171 3.749 -14.893 1.00 87.38 116 ILE A C 1
ATOM 927 O O . ILE A 1 116 ? 14.053 3.222 -15.561 1.00 87.38 116 ILE A O 1
ATOM 931 N N . ARG A 1 117 ? 12.589 4.889 -15.281 1.00 83.31 117 ARG A N 1
ATOM 932 C CA . ARG A 1 117 ? 12.912 5.566 -16.539 1.00 83.31 117 ARG A CA 1
ATOM 933 C C . ARG A 1 117 ? 14.341 6.116 -16.541 1.00 83.31 117 ARG A C 1
ATOM 935 O O . ARG A 1 117 ? 14.981 6.112 -17.588 1.00 83.31 117 ARG A O 1
ATOM 942 N N . LYS A 1 118 ? 14.839 6.580 -15.389 1.00 85.19 118 LYS A N 1
ATOM 943 C CA . LYS A 1 118 ? 16.201 7.120 -15.227 1.00 85.19 118 LYS A CA 1
ATOM 944 C C . LYS A 1 118 ? 17.251 6.007 -15.199 1.00 85.19 118 LYS A C 1
ATOM 946 O O . LYS A 1 118 ? 18.315 6.166 -15.787 1.00 85.19 118 LYS A O 1
ATOM 951 N N . TYR A 1 119 ? 16.945 4.885 -14.547 1.00 85.94 119 TYR A N 1
ATOM 952 C CA . TYR A 1 119 ? 17.891 3.775 -14.375 1.00 85.94 119 TYR A CA 1
ATOM 953 C C . TYR A 1 119 ? 17.869 2.750 -15.512 1.00 85.94 119 TYR A C 1
ATOM 955 O O . TYR A 1 119 ? 18.858 2.046 -15.701 1.00 85.94 119 TYR A O 1
ATOM 963 N N . SER A 1 120 ? 16.796 2.696 -16.304 1.00 87.50 120 SER A N 1
ATOM 964 C CA . SER A 1 120 ? 16.641 1.734 -17.400 1.00 87.50 120 SER A CA 1
ATOM 965 C C . SER A 1 120 ? 17.841 1.699 -18.366 1.00 87.50 120 SER A C 1
ATOM 967 O O . SER A 1 120 ? 18.373 0.609 -18.562 1.00 87.50 120 SER A O 1
ATOM 969 N N . PRO A 1 121 ? 18.395 2.823 -18.872 1.00 88.31 121 PRO A N 1
ATOM 970 C CA . PRO A 1 121 ? 19.584 2.767 -19.729 1.00 88.31 121 PRO A CA 1
ATOM 971 C C . PRO A 1 121 ? 20.800 2.120 -19.052 1.00 88.31 121 PRO A C 1
ATOM 973 O O . PRO A 1 121 ? 21.509 1.339 -19.675 1.00 88.31 121 PRO A O 1
ATOM 976 N N . LYS A 1 122 ? 21.020 2.381 -17.758 1.00 88.25 122 LYS A N 1
ATOM 977 C CA . LYS A 1 122 ? 22.131 1.776 -17.010 1.00 88.25 122 LYS A CA 1
ATOM 978 C C . LYS A 1 122 ? 21.944 0.265 -16.849 1.00 88.25 122 LYS A C 1
ATOM 980 O O . LYS A 1 122 ? 22.904 -0.485 -16.979 1.00 88.25 122 LYS A O 1
ATOM 985 N N . ILE A 1 123 ? 20.709 -0.180 -16.618 1.00 87.44 123 ILE A N 1
ATOM 986 C CA . ILE A 1 123 ? 20.368 -1.609 -16.566 1.00 87.44 123 ILE A CA 1
ATOM 987 C C . ILE A 1 123 ? 20.652 -2.267 -17.918 1.00 87.44 123 ILE A C 1
ATOM 989 O O . ILE A 1 123 ? 21.259 -3.331 -17.961 1.00 87.44 123 ILE A O 1
ATOM 993 N N . GLY A 1 124 ? 20.266 -1.627 -19.025 1.00 89.19 124 GLY A N 1
ATOM 994 C CA . GLY A 1 124 ? 20.523 -2.167 -20.359 1.00 89.19 124 GLY A CA 1
ATOM 995 C C . GLY A 1 124 ? 22.004 -2.213 -20.728 1.00 89.19 124 GLY A C 1
ATOM 996 O O . GLY A 1 124 ? 22.435 -3.165 -21.371 1.00 89.19 124 GLY A O 1
ATOM 997 N N . GLU A 1 125 ? 22.793 -1.233 -20.287 1.00 89.38 125 GLU A N 1
ATOM 998 C CA . GLU A 1 125 ? 24.252 -1.249 -20.424 1.00 89.38 125 GLU A CA 1
ATOM 999 C C . GLU A 1 125 ? 24.880 -2.442 -19.693 1.00 89.38 125 GLU A C 1
ATOM 1001 O O . GLU A 1 125 ? 25.664 -3.185 -20.283 1.00 89.38 125 GLU A O 1
ATOM 1006 N N . VAL A 1 126 ? 24.520 -2.642 -18.420 1.00 87.38 126 VAL A N 1
ATOM 1007 C CA . VAL A 1 126 ? 25.023 -3.764 -17.611 1.00 87.38 126 VAL A CA 1
ATOM 1008 C C . VAL A 1 126 ? 24.591 -5.101 -18.213 1.00 87.38 126 VAL A C 1
ATOM 1010 O O . VAL A 1 126 ? 25.430 -5.979 -18.399 1.00 87.38 126 VAL A O 1
ATOM 1013 N N . ALA A 1 127 ? 23.323 -5.230 -18.610 1.00 86.31 127 ALA A N 1
ATOM 1014 C CA . ALA A 1 127 ? 22.798 -6.446 -19.225 1.00 86.31 127 ALA A CA 1
ATOM 1015 C C . ALA A 1 127 ? 23.502 -6.791 -20.549 1.00 86.31 127 ALA A C 1
ATOM 1017 O O . ALA A 1 127 ? 23.851 -7.948 -20.779 1.00 86.31 127 ALA A O 1
ATOM 1018 N N . MET A 1 128 ? 23.748 -5.798 -21.414 1.00 86.25 128 MET A N 1
ATOM 1019 C CA . MET A 1 128 ? 24.470 -6.024 -22.670 1.00 86.25 128 MET A CA 1
ATOM 1020 C C . MET A 1 128 ? 25.936 -6.390 -22.445 1.00 86.25 128 MET A C 1
ATOM 1022 O O . MET A 1 128 ? 26.437 -7.289 -23.121 1.00 86.25 128 MET A O 1
ATOM 1026 N N . ARG A 1 129 ? 26.619 -5.726 -21.503 1.00 86.19 129 ARG A N 1
ATOM 1027 C CA . ARG A 1 129 ? 28.005 -6.057 -21.143 1.00 86.19 129 ARG A CA 1
ATOM 1028 C C . ARG A 1 129 ? 28.107 -7.504 -20.670 1.00 86.19 129 ARG A C 1
ATOM 1030 O O . ARG A 1 129 ? 28.887 -8.267 -21.230 1.00 86.19 129 ARG A O 1
ATOM 1037 N N . HIS A 1 130 ? 27.247 -7.887 -19.732 1.00 82.19 130 HIS A N 1
ATOM 1038 C CA . HIS A 1 130 ? 27.214 -9.237 -19.184 1.00 82.19 130 HIS A CA 1
ATOM 1039 C C . HIS A 1 130 ? 26.900 -10.291 -20.258 1.00 82.19 130 HIS A C 1
ATOM 1041 O O . HIS A 1 130 ? 27.597 -11.296 -20.368 1.00 82.19 130 HIS A O 1
ATOM 1047 N N . SER A 1 131 ? 25.909 -10.042 -21.124 1.00 82.62 131 SER A N 1
ATOM 1048 C CA . SER A 1 131 ? 25.600 -10.948 -22.241 1.00 82.62 131 SER A CA 1
ATOM 1049 C C . SER A 1 131 ? 26.781 -11.091 -23.212 1.00 82.62 131 SER A C 1
ATOM 1051 O O . SER A 1 131 ? 27.064 -12.192 -23.682 1.00 82.62 131 SER A O 1
ATOM 1053 N N . SER A 1 132 ? 27.514 -10.005 -23.477 1.00 82.44 132 SER A N 1
ATOM 1054 C CA . SER A 1 132 ? 28.724 -10.053 -24.300 1.00 82.44 132 SER A CA 1
ATOM 1055 C C . SER A 1 132 ? 29.838 -10.874 -23.645 1.00 82.44 132 SER A C 1
ATOM 1057 O O . SER A 1 132 ? 30.497 -11.649 -24.332 1.00 82.44 132 SER A O 1
ATOM 1059 N N . GLU A 1 133 ? 30.067 -10.717 -22.341 1.00 81.81 133 GLU A N 1
ATOM 1060 C CA . GLU A 1 133 ? 31.083 -11.469 -21.590 1.00 81.81 133 GLU A CA 1
ATOM 1061 C C . GLU A 1 133 ? 30.760 -12.966 -21.540 1.00 81.81 133 GLU A C 1
ATOM 1063 O O . GLU A 1 133 ? 31.640 -13.796 -21.778 1.00 81.81 133 GLU A O 1
ATOM 1068 N N . GLN A 1 134 ? 29.486 -13.317 -21.343 1.00 77.69 134 GLN A N 1
ATOM 1069 C CA . GLN A 1 134 ? 29.016 -14.701 -21.408 1.00 77.69 134 GLN A CA 1
ATOM 1070 C C . GLN A 1 134 ? 29.279 -15.325 -22.782 1.00 77.69 134 GLN A C 1
ATOM 1072 O O . GLN A 1 134 ? 29.908 -16.380 -22.855 1.00 77.69 134 GLN A O 1
ATOM 1077 N N . LEU A 1 135 ? 28.904 -14.648 -23.873 1.00 78.19 135 LEU A N 1
ATOM 1078 C CA . LEU A 1 135 ? 29.164 -15.133 -25.235 1.00 78.19 135 LEU A CA 1
ATOM 1079 C C . LEU A 1 135 ? 30.662 -15.310 -25.521 1.00 78.19 135 LEU A C 1
ATOM 1081 O O . LEU A 1 135 ? 31.049 -16.251 -26.215 1.00 78.19 135 LEU A O 1
ATOM 1085 N N . ILE A 1 136 ? 31.513 -14.426 -24.988 1.00 75.56 136 ILE A N 1
ATOM 1086 C CA . ILE A 1 136 ? 32.972 -14.546 -25.109 1.00 75.56 136 ILE A CA 1
ATOM 1087 C C . ILE A 1 136 ? 33.466 -15.776 -24.341 1.00 75.56 136 ILE A C 1
ATOM 1089 O O . ILE A 1 136 ? 34.212 -16.573 -24.908 1.00 75.56 136 ILE A O 1
ATOM 1093 N N . SER A 1 137 ? 33.013 -15.982 -23.101 1.00 73.38 137 SER A N 1
ATOM 1094 C CA . SER A 1 137 ? 33.394 -17.155 -22.302 1.00 73.38 137 SER A CA 1
ATOM 1095 C C . SER A 1 137 ? 32.939 -18.477 -22.940 1.00 73.38 137 SER A C 1
ATOM 1097 O O . SER A 1 137 ? 33.720 -19.425 -23.032 1.00 73.38 137 SER A O 1
ATOM 1099 N N . GLU A 1 138 ? 31.717 -18.537 -23.480 1.00 70.12 138 GLU A N 1
ATOM 1100 C CA . GLU A 1 138 ? 31.195 -19.707 -24.194 1.00 70.12 138 GLU A CA 1
ATOM 1101 C C . GLU A 1 138 ? 31.979 -19.973 -25.487 1.00 70.12 138 GLU A C 1
ATOM 1103 O O . GLU A 1 138 ? 32.336 -21.118 -25.787 1.00 70.12 138 GLU A O 1
ATOM 1108 N N . ALA A 1 139 ? 32.326 -18.917 -26.230 1.00 65.81 139 ALA A N 1
ATOM 1109 C CA . ALA A 1 139 ? 33.169 -19.020 -27.416 1.00 65.81 139 ALA A CA 1
ATOM 1110 C C . ALA A 1 139 ? 34.607 -19.463 -27.086 1.00 65.81 139 ALA A C 1
ATOM 1112 O O . ALA A 1 139 ? 35.209 -20.197 -27.873 1.00 65.81 139 ALA A O 1
ATOM 1113 N N . GLU A 1 140 ? 35.163 -19.083 -25.931 1.00 63.47 140 GLU A N 1
ATOM 1114 C CA . GLU A 1 140 ? 36.467 -19.564 -25.452 1.00 63.47 140 GLU A CA 1
ATOM 1115 C C . GLU A 1 140 ? 36.436 -21.047 -25.051 1.00 63.47 140 GLU A C 1
ATOM 1117 O O . GLU A 1 140 ? 37.397 -21.779 -25.320 1.00 63.47 140 GLU A O 1
ATOM 1122 N N . ILE A 1 141 ? 35.322 -21.519 -24.481 1.00 60.44 141 ILE A N 1
ATOM 1123 C CA . ILE A 1 141 ? 35.110 -22.932 -24.131 1.00 60.44 141 ILE A CA 1
ATOM 1124 C C . ILE A 1 141 ? 34.983 -23.798 -25.399 1.00 60.44 141 ILE A C 1
ATOM 1126 O O . ILE A 1 141 ? 35.563 -24.885 -25.467 1.00 60.44 141 ILE A O 1
ATOM 1130 N N . ILE A 1 142 ? 34.291 -23.305 -26.433 1.00 59.44 142 ILE A N 1
ATOM 1131 C CA . ILE A 1 142 ? 34.087 -24.013 -27.713 1.00 59.44 142 ILE A CA 1
ATOM 1132 C C . ILE A 1 142 ? 35.310 -23.866 -28.652 1.00 59.44 142 ILE A C 1
ATOM 1134 O O . ILE A 1 142 ? 35.587 -24.732 -29.484 1.00 59.44 142 ILE A O 1
ATOM 1138 N N . GLY A 1 143 ? 36.094 -22.795 -28.502 1.00 52.28 143 GLY A N 1
ATOM 1139 C CA . GLY A 1 143 ? 37.113 -22.331 -29.449 1.00 52.28 143 GLY A CA 1
ATOM 1140 C C . GLY A 1 143 ? 38.570 -22.687 -29.140 1.00 52.28 143 GLY A C 1
ATOM 1141 O O . GLY A 1 143 ? 39.473 -21.956 -29.563 1.00 52.28 143 GLY A O 1
ATOM 1142 N N . ARG A 1 144 ? 38.869 -23.809 -28.467 1.00 50.09 144 ARG A N 1
ATOM 1143 C CA . ARG A 1 144 ? 40.262 -24.281 -28.275 1.00 50.09 144 ARG A CA 1
ATOM 1144 C C . ARG A 1 144 ? 40.909 -24.800 -29.576 1.00 50.09 144 ARG A C 1
ATOM 1146 O O . ARG A 1 144 ? 41.291 -25.961 -29.685 1.00 50.09 144 ARG A O 1
ATOM 1153 N N . LYS A 1 145 ? 41.111 -23.905 -30.554 1.00 46.94 145 LYS A N 1
ATOM 1154 C CA . LYS A 1 145 ? 42.236 -23.939 -31.508 1.00 46.94 145 LYS A CA 1
ATOM 1155 C C . LYS A 1 145 ? 42.46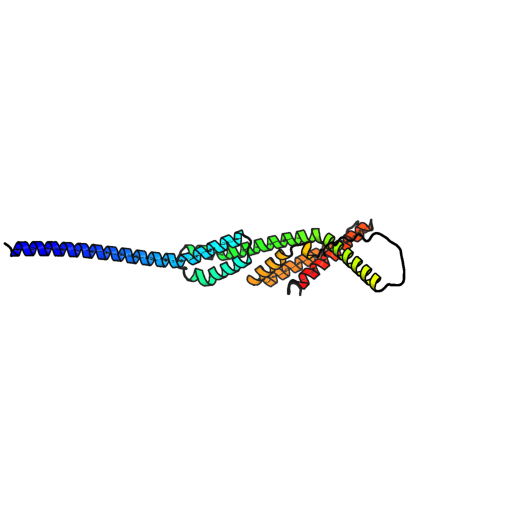5 -22.622 -32.274 1.00 46.94 145 LYS A C 1
ATOM 1157 O O . LYS A 1 145 ? 42.720 -22.659 -33.472 1.00 46.94 145 LYS A O 1
ATOM 1162 N N . LYS A 1 146 ? 42.516 -21.451 -31.623 1.00 41.81 146 LYS A N 1
ATOM 1163 C CA . LYS A 1 146 ? 43.393 -20.379 -32.146 1.00 41.81 146 LYS A CA 1
ATOM 1164 C C . LYS A 1 146 ? 43.855 -19.383 -31.085 1.00 41.81 146 LYS A C 1
ATOM 1166 O O . LYS A 1 146 ? 43.161 -18.452 -30.713 1.00 41.81 146 LYS A O 1
ATOM 1171 N N . LYS A 1 147 ? 45.105 -19.582 -30.672 1.00 50.97 147 LYS A N 1
ATOM 1172 C CA . LYS A 1 147 ? 45.965 -18.656 -29.931 1.00 50.97 147 LYS A CA 1
ATOM 1173 C C . LYS A 1 147 ? 45.848 -17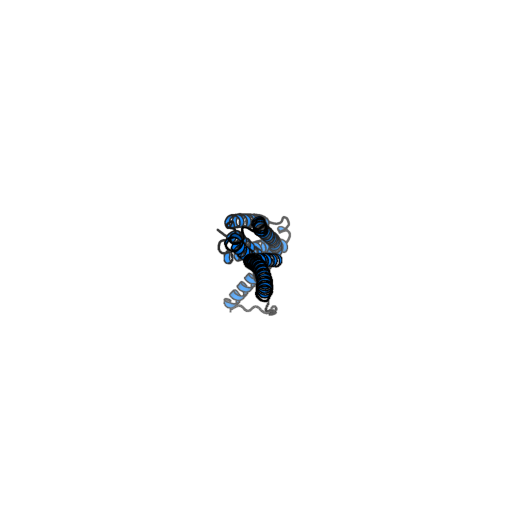.224 -30.475 1.00 50.97 147 LYS A C 1
ATOM 1175 O O . LYS A 1 147 ? 46.300 -16.969 -31.592 1.00 50.97 147 LYS A O 1
ATOM 1180 N N . ARG A 1 148 ? 45.365 -16.284 -29.658 1.00 39.88 148 ARG A N 1
ATOM 1181 C CA . ARG A 1 148 ? 45.838 -14.892 -29.683 1.00 39.88 148 ARG A CA 1
ATOM 1182 C C . ARG A 1 148 ? 46.109 -14.402 -28.263 1.00 39.88 148 ARG A C 1
ATOM 1184 O O . ARG A 1 148 ? 45.433 -14.754 -27.311 1.00 39.88 148 ARG A O 1
ATOM 1191 N N . ILE A 1 149 ? 47.226 -13.699 -28.190 1.00 41.62 149 ILE A N 1
ATOM 1192 C CA . ILE A 1 149 ? 47.991 -13.258 -27.032 1.00 41.62 149 ILE A CA 1
ATOM 1193 C C . ILE A 1 149 ? 47.301 -12.076 -26.338 1.00 41.62 149 ILE A C 1
ATOM 1195 O O . ILE A 1 149 ? 46.954 -11.111 -27.009 1.00 41.62 149 ILE A O 1
ATOM 1199 N N . ALA A 1 150 ? 47.184 -12.208 -25.014 1.00 45.25 150 ALA A N 1
ATOM 1200 C CA . ALA A 1 150 ? 47.254 -11.205 -23.946 1.00 45.25 150 ALA A CA 1
ATOM 1201 C C . ALA A 1 150 ? 46.616 -9.816 -24.155 1.00 45.25 150 ALA A C 1
ATOM 1203 O O . ALA A 1 150 ? 47.138 -8.967 -24.874 1.00 45.25 150 ALA A O 1
ATOM 1204 N N . GLY A 1 151 ? 45.587 -9.557 -23.345 1.00 35.94 151 GLY A N 1
ATOM 1205 C CA . GLY A 1 151 ? 45.116 -8.227 -22.973 1.00 35.94 151 GLY A CA 1
ATOM 1206 C C . GLY A 1 151 ? 44.314 -8.296 -21.673 1.00 35.94 151 GLY A C 1
ATOM 1207 O O . GLY A 1 151 ? 43.102 -8.420 -21.725 1.00 35.94 151 GLY A O 1
ATOM 1208 N N . ASN A 1 152 ? 45.019 -8.273 -20.537 1.00 36.66 152 ASN A N 1
ATOM 1209 C CA . ASN A 1 152 ? 44.535 -7.933 -19.191 1.00 36.66 152 ASN A CA 1
ATOM 1210 C C . ASN A 1 152 ? 43.138 -8.446 -18.774 1.00 36.66 152 ASN A C 1
ATOM 1212 O O . ASN A 1 152 ? 42.184 -7.683 -18.653 1.00 36.66 152 ASN A O 1
ATOM 1216 N N . SER A 1 153 ? 43.057 -9.727 -18.420 1.00 39.62 153 SER A N 1
ATOM 1217 C CA . SER A 1 153 ? 42.046 -10.232 -17.490 1.00 39.62 153 SER A CA 1
ATOM 1218 C C . SER A 1 153 ? 42.413 -9.793 -16.069 1.00 39.62 153 SER A C 1
ATOM 1220 O O . SER A 1 153 ? 43.030 -10.525 -15.296 1.00 39.62 153 SER A O 1
ATOM 1222 N N . SER A 1 154 ? 42.068 -8.548 -15.745 1.00 37.41 154 SER A N 1
ATOM 1223 C CA . SER A 1 154 ? 41.935 -8.123 -14.357 1.00 37.41 154 SER A CA 1
ATOM 1224 C C . SER A 1 154 ? 40.668 -8.776 -13.822 1.00 37.41 154 SER A C 1
ATOM 1226 O O . SER A 1 154 ? 39.569 -8.297 -14.081 1.00 37.41 154 SER A O 1
ATOM 1228 N N . GLY A 1 155 ? 40.834 -9.906 -13.136 1.00 38.31 155 GLY A N 1
ATOM 1229 C CA . GLY A 1 155 ? 39.790 -10.472 -12.300 1.00 38.31 155 GLY A CA 1
ATOM 1230 C C . GLY A 1 155 ? 39.401 -9.447 -11.246 1.00 38.31 155 GLY A C 1
ATOM 1231 O O . GLY A 1 155 ? 40.151 -9.219 -10.302 1.00 38.31 155 GLY A O 1
ATOM 1232 N N . ASN A 1 156 ? 38.252 -8.819 -11.448 1.00 35.16 156 ASN A N 1
ATOM 1233 C CA . ASN A 1 156 ? 37.432 -8.370 -10.349 1.00 35.16 156 ASN A CA 1
ATOM 1234 C C . ASN A 1 156 ? 36.207 -9.270 -10.375 1.00 35.16 156 ASN A C 1
ATOM 1236 O O . ASN A 1 156 ? 35.498 -9.326 -11.379 1.00 35.16 156 ASN A O 1
ATOM 1240 N N . ASP A 1 157 ? 36.001 -9.971 -9.270 1.00 38.06 157 ASP A N 1
ATOM 1241 C CA . ASP A 1 157 ? 34.724 -10.542 -8.878 1.00 38.06 157 ASP A CA 1
ATOM 1242 C C . ASP A 1 157 ? 33.715 -9.383 -8.709 1.00 38.06 157 ASP A C 1
ATOM 1244 O O . ASP A 1 157 ? 33.374 -8.985 -7.597 1.00 38.06 157 ASP A O 1
ATOM 1248 N N . GLU A 1 158 ? 33.306 -8.748 -9.814 1.00 45.56 158 GLU A N 1
ATOM 1249 C CA . GLU A 1 158 ? 32.138 -7.873 -9.837 1.00 45.56 158 GLU A CA 1
ATOM 1250 C C . GLU A 1 158 ? 30.931 -8.800 -9.728 1.00 45.56 158 GLU A C 1
ATOM 1252 O O . GLU A 1 158 ? 30.473 -9.365 -10.719 1.00 45.56 158 GLU A O 1
ATOM 1257 N N . GLU A 1 159 ? 30.502 -9.024 -8.480 1.00 45.66 159 GLU A N 1
ATOM 1258 C CA . GLU A 1 159 ? 29.243 -9.673 -8.120 1.00 45.66 159 GLU A CA 1
ATOM 1259 C C . GLU A 1 159 ? 28.168 -9.340 -9.158 1.00 45.66 159 GLU A C 1
ATOM 1261 O O . GLU A 1 159 ? 27.975 -8.169 -9.493 1.00 45.66 159 GLU A O 1
ATOM 1266 N N . GLU A 1 160 ? 27.515 -10.386 -9.672 1.00 50.00 160 GLU A N 1
ATOM 1267 C CA . GLU A 1 160 ? 26.413 -10.351 -10.633 1.00 50.00 160 GLU A CA 1
ATOM 1268 C C . GLU A 1 160 ? 25.425 -9.220 -10.302 1.00 50.00 160 GLU A C 1
ATOM 1270 O O . GLU A 1 160 ? 24.474 -9.419 -9.556 1.00 50.00 160 GLU A O 1
ATOM 1275 N N . LEU A 1 161 ? 25.636 -8.019 -10.850 1.00 51.44 161 LEU A N 1
ATOM 1276 C CA . LEU A 1 161 ? 24.728 -6.889 -10.665 1.00 51.44 161 LEU A CA 1
ATOM 1277 C C . LEU A 1 161 ? 23.472 -7.154 -11.497 1.00 51.44 161 LEU A C 1
ATOM 1279 O O . LEU A 1 161 ? 23.360 -6.751 -12.659 1.00 51.44 161 LEU A O 1
ATOM 1283 N N . SER A 1 162 ? 22.523 -7.866 -10.896 1.00 60.47 162 SER A N 1
ATOM 1284 C CA . SER A 1 162 ? 21.218 -8.149 -11.470 1.00 60.47 162 SER A CA 1
ATOM 1285 C C . SER A 1 162 ? 20.382 -6.871 -11.510 1.00 60.47 162 SER A C 1
ATOM 1287 O O . SER A 1 162 ? 20.581 -5.926 -10.743 1.00 60.47 162 SER A O 1
ATOM 1289 N N . ALA A 1 163 ? 19.363 -6.835 -12.370 1.00 59.56 163 ALA A N 1
ATOM 1290 C CA . ALA A 1 163 ? 18.370 -5.759 -12.352 1.00 59.56 163 ALA A CA 1
ATOM 1291 C C . ALA A 1 163 ? 17.738 -5.567 -10.952 1.00 59.56 163 ALA A C 1
ATOM 1293 O O . ALA A 1 163 ? 17.319 -4.458 -10.622 1.00 59.56 163 ALA A O 1
ATOM 1294 N N . GLN A 1 164 ? 17.716 -6.632 -10.136 1.00 60.22 164 GLN A N 1
ATOM 1295 C CA . GLN A 1 164 ? 17.260 -6.648 -8.740 1.00 60.22 164 GLN A CA 1
ATOM 1296 C C . GLN A 1 164 ? 18.175 -5.866 -7.786 1.00 60.22 164 GLN A C 1
ATOM 1298 O O . GLN A 1 164 ? 17.680 -5.259 -6.841 1.00 60.22 164 GLN A O 1
ATOM 1303 N N . ASP A 1 165 ? 19.479 -5.820 -8.055 1.00 64.31 165 ASP A N 1
ATOM 1304 C CA . ASP A 1 165 ? 20.451 -5.084 -7.234 1.00 64.31 165 ASP A CA 1
ATOM 1305 C C . ASP A 1 165 ? 20.463 -3.590 -7.576 1.00 64.31 165 ASP A C 1
ATOM 1307 O O . ASP A 1 165 ? 20.892 -2.744 -6.790 1.00 64.31 165 ASP A O 1
ATOM 1311 N N . LEU A 1 166 ? 19.954 -3.249 -8.763 1.00 70.38 166 LEU A N 1
ATOM 1312 C CA . LEU A 1 166 ? 19.916 -1.885 -9.278 1.00 70.38 166 LEU A CA 1
ATOM 1313 C C . LEU A 1 166 ? 18.618 -1.143 -8.932 1.00 70.38 166 LEU A C 1
ATOM 1315 O O . LEU A 1 166 ? 18.612 0.091 -8.962 1.00 70.38 166 LEU A O 1
ATOM 1319 N N . MET A 1 167 ? 17.526 -1.851 -8.619 1.00 78.94 167 MET A N 1
ATOM 1320 C CA . MET A 1 167 ? 16.237 -1.235 -8.285 1.00 78.94 167 MET A CA 1
ATOM 1321 C C . MET A 1 167 ? 15.392 -2.044 -7.303 1.00 78.94 167 MET A C 1
ATOM 1323 O O . MET A 1 167 ? 15.227 -3.252 -7.431 1.00 78.94 167 MET A O 1
ATOM 1327 N N . ASP A 1 168 ? 14.721 -1.325 -6.401 1.00 85.25 168 ASP A N 1
ATOM 1328 C CA . ASP A 1 168 ? 13.685 -1.891 -5.540 1.00 85.25 168 ASP A CA 1
ATOM 1329 C C . ASP A 1 168 ? 12.341 -1.994 -6.283 1.00 85.25 168 ASP A C 1
ATOM 1331 O O . ASP A 1 168 ? 11.665 -0.990 -6.516 1.00 85.25 168 ASP A O 1
ATOM 1335 N N . PHE A 1 169 ? 11.927 -3.218 -6.617 1.00 87.75 169 PHE A N 1
ATOM 1336 C CA . PHE A 1 169 ? 10.622 -3.515 -7.228 1.00 87.75 169 PHE A CA 1
ATOM 1337 C C . PHE A 1 169 ? 9.478 -3.630 -6.207 1.00 87.75 169 PHE A C 1
ATOM 1339 O O . PHE A 1 169 ? 8.306 -3.732 -6.591 1.00 87.75 169 PHE A O 1
ATOM 1346 N N . SER A 1 170 ? 9.773 -3.568 -4.902 1.00 87.75 170 SER A N 1
ATOM 1347 C CA . SER A 1 170 ? 8.772 -3.673 -3.833 1.00 87.75 170 SER A CA 1
ATOM 1348 C C . SER A 1 170 ? 7.576 -2.728 -3.990 1.00 87.75 170 SER A C 1
ATOM 1350 O O . SER A 1 170 ? 6.467 -3.165 -3.676 1.00 87.75 170 SER A O 1
ATOM 1352 N N . PRO A 1 171 ? 7.715 -1.469 -4.462 1.00 90.69 171 PRO A N 1
ATOM 1353 C CA . PRO A 1 171 ? 6.571 -0.582 -4.672 1.00 90.69 171 PRO A CA 1
ATOM 1354 C C . PRO A 1 171 ? 5.524 -1.153 -5.638 1.00 90.69 171 PRO A C 1
ATOM 1356 O O . PRO A 1 171 ? 4.326 -1.026 -5.379 1.00 90.69 171 PRO A O 1
ATOM 1359 N N . VAL A 1 172 ? 5.953 -1.847 -6.701 1.00 90.25 172 VAL A N 1
ATOM 1360 C CA . VAL A 1 172 ? 5.048 -2.475 -7.680 1.00 90.25 172 VAL A CA 1
ATOM 1361 C C . VAL A 1 172 ? 4.248 -3.590 -7.022 1.00 90.25 172 VAL A C 1
ATOM 1363 O O . VAL A 1 172 ? 3.017 -3.576 -7.065 1.00 90.25 172 VAL A O 1
ATOM 1366 N N . TYR A 1 173 ? 4.933 -4.524 -6.357 1.00 88.00 173 TYR A N 1
ATOM 1367 C CA . TYR A 1 173 ? 4.278 -5.671 -5.726 1.00 88.00 173 TYR A CA 1
ATOM 1368 C C . TYR A 1 173 ? 3.395 -5.255 -4.555 1.00 88.00 173 TYR A C 1
ATOM 1370 O O . TYR A 1 173 ? 2.294 -5.777 -4.387 1.00 88.00 173 TYR A O 1
ATOM 1378 N N . ARG A 1 174 ? 3.838 -4.269 -3.769 1.00 87.38 174 ARG A N 1
ATOM 1379 C CA . ARG A 1 174 ? 3.062 -3.721 -2.655 1.00 87.38 174 ARG A CA 1
ATOM 1380 C C . ARG A 1 174 ? 1.772 -3.077 -3.150 1.00 87.38 174 ARG A C 1
ATOM 1382 O O . ARG A 1 174 ? 0.714 -3.374 -2.603 1.00 87.38 174 ARG A O 1
ATOM 1389 N N . CYS A 1 175 ? 1.852 -2.240 -4.186 1.00 90.19 175 CYS A N 1
ATOM 1390 C CA . CYS A 1 175 ? 0.681 -1.591 -4.772 1.00 90.19 175 CYS A CA 1
ATOM 1391 C C . CYS A 1 175 ? -0.273 -2.629 -5.386 1.00 90.19 175 CYS A C 1
ATOM 1393 O O . CYS A 1 175 ? -1.453 -2.657 -5.039 1.00 90.19 175 CYS A O 1
ATOM 1395 N N . MET A 1 176 ? 0.249 -3.571 -6.180 1.00 89.00 176 MET A N 1
ATOM 1396 C CA . MET A 1 176 ? -0.532 -4.681 -6.740 1.00 89.00 176 MET A CA 1
ATOM 1397 C C . MET A 1 176 ? -1.283 -5.462 -5.657 1.00 89.00 176 MET A C 1
ATOM 1399 O O . MET A 1 176 ? -2.477 -5.744 -5.785 1.00 89.00 176 MET A O 1
ATOM 1403 N N . HIS A 1 177 ? -0.586 -5.816 -4.578 1.00 86.62 177 HIS A N 1
ATOM 1404 C CA . HIS A 1 177 ? -1.163 -6.607 -3.503 1.00 86.62 177 HIS A CA 1
ATOM 1405 C C . HIS A 1 177 ? -2.250 -5.834 -2.746 1.00 86.62 177 HIS A C 1
ATOM 1407 O O . HIS A 1 177 ? -3.317 -6.387 -2.490 1.00 86.62 177 HIS A O 1
ATOM 1413 N N . ILE A 1 178 ? -2.028 -4.547 -2.450 1.00 88.50 178 ILE A N 1
ATOM 1414 C CA . ILE A 1 178 ? -3.035 -3.677 -1.820 1.00 88.50 178 ILE A CA 1
ATOM 1415 C C . ILE A 1 178 ? -4.305 -3.624 -2.673 1.00 88.50 178 ILE A C 1
ATOM 1417 O O . ILE A 1 178 ? -5.393 -3.866 -2.156 1.00 88.50 178 ILE A O 1
ATOM 1421 N N . TYR A 1 179 ? -4.181 -3.390 -3.981 1.00 90.12 179 TYR A N 1
ATOM 1422 C CA . TYR A 1 179 ? -5.335 -3.365 -4.884 1.00 90.12 179 TYR A CA 1
ATOM 1423 C C . TYR A 1 179 ? -6.029 -4.728 -4.990 1.00 90.12 179 TYR A C 1
ATOM 1425 O O . TYR A 1 179 ? -7.253 -4.785 -5.070 1.00 90.12 179 TYR A O 1
ATOM 1433 N N . THR A 1 180 ? -5.279 -5.830 -4.909 1.00 88.19 180 THR A N 1
ATOM 1434 C CA . THR A 1 180 ? -5.850 -7.186 -4.874 1.00 88.19 180 THR A CA 1
ATOM 1435 C C . THR A 1 180 ? -6.682 -7.412 -3.608 1.00 88.19 180 THR A C 1
ATOM 1437 O O . THR A 1 180 ? -7.819 -7.872 -3.697 1.00 88.19 180 THR A O 1
ATOM 1440 N N . VAL A 1 181 ? -6.164 -7.026 -2.435 1.00 85.69 181 VAL A N 1
ATOM 1441 C CA . VAL A 1 181 ? -6.884 -7.116 -1.148 1.00 85.69 181 VAL A CA 1
ATOM 1442 C C . VAL A 1 181 ? -8.129 -6.222 -1.141 1.00 85.69 181 VAL A C 1
ATOM 1444 O O . VAL A 1 181 ? -9.168 -6.608 -0.610 1.00 85.69 181 VAL A O 1
ATOM 1447 N N . LEU A 1 182 ? -8.056 -5.052 -1.780 1.00 86.94 182 LEU A N 1
ATOM 1448 C CA . LEU A 1 182 ? -9.190 -4.137 -1.941 1.00 86.94 182 LEU A CA 1
ATOM 1449 C C . LEU A 1 182 ? -10.186 -4.567 -3.034 1.00 86.94 182 LEU A C 1
ATOM 1451 O O . LEU A 1 182 ? -11.190 -3.888 -3.220 1.00 86.94 182 LEU A O 1
ATOM 1455 N N . ARG A 1 183 ? -9.950 -5.696 -3.722 1.00 87.94 183 ARG A N 1
ATOM 1456 C CA . ARG A 1 183 ? -10.766 -6.205 -4.844 1.00 87.94 183 ARG A CA 1
ATOM 1457 C C . ARG A 1 183 ? -10.831 -5.262 -6.053 1.00 87.94 183 ARG A C 1
ATOM 1459 O O . ARG A 1 183 ? -11.768 -5.316 -6.838 1.00 87.94 183 ARG A O 1
ATOM 1466 N N . GLU A 1 184 ? -9.804 -4.439 -6.227 1.00 88.88 184 GLU A N 1
ATOM 1467 C CA . GLU A 1 184 ? -9.628 -3.518 -7.355 1.00 88.88 184 GLU A CA 1
ATOM 1468 C C . GLU A 1 184 ? -8.389 -3.877 -8.202 1.00 88.88 184 GLU A C 1
ATOM 1470 O O . GLU A 1 184 ? -7.786 -3.023 -8.854 1.00 88.88 184 GLU A O 1
ATOM 1475 N N . GLY A 1 185 ? -7.972 -5.146 -8.186 1.00 88.44 185 GLY A N 1
ATOM 1476 C CA . GLY A 1 185 ? -6.766 -5.608 -8.880 1.00 88.44 185 GLY A CA 1
ATOM 1477 C C . GLY A 1 185 ? -6.759 -5.276 -10.377 1.00 88.44 185 GLY A C 1
ATOM 1478 O O . GLY A 1 185 ? -5.733 -4.845 -10.900 1.00 88.44 185 GLY A O 1
ATOM 1479 N N . ASP A 1 186 ? -7.904 -5.396 -11.049 1.00 89.75 186 ASP A N 1
ATOM 1480 C CA . ASP A 1 186 ? -8.026 -5.123 -12.487 1.00 89.75 186 ASP A CA 1
ATOM 1481 C C . ASP A 1 186 ? -7.792 -3.646 -12.824 1.00 89.75 186 ASP A C 1
ATOM 1483 O O . ASP A 1 186 ? -7.113 -3.331 -13.801 1.00 89.75 186 ASP A O 1
ATOM 1487 N N . THR A 1 187 ? -8.268 -2.733 -11.972 1.00 90.75 187 THR A N 1
ATOM 1488 C CA . THR A 1 187 ? -8.027 -1.289 -12.108 1.00 90.75 187 THR A CA 1
ATOM 1489 C C . THR A 1 187 ? -6.534 -0.979 -12.050 1.00 90.75 187 THR A C 1
ATOM 1491 O O . THR A 1 187 ? -6.016 -0.224 -12.876 1.00 90.75 187 THR A O 1
ATOM 1494 N N . PHE A 1 188 ? -5.821 -1.591 -11.099 1.00 91.19 188 PHE A N 1
ATOM 1495 C CA . PHE A 1 188 ? -4.372 -1.439 -10.986 1.00 91.19 188 PHE A CA 1
ATOM 1496 C C . PHE A 1 188 ? -3.645 -2.019 -12.201 1.00 91.19 188 PHE A C 1
ATOM 1498 O O . PHE A 1 188 ? -2.782 -1.342 -12.760 1.00 91.19 188 PHE A O 1
ATOM 1505 N N . LYS A 1 189 ? -4.009 -3.231 -12.643 1.00 90.25 189 LYS A N 1
ATOM 1506 C CA . LYS A 1 189 ? -3.411 -3.856 -13.832 1.00 90.25 189 LYS A CA 1
ATOM 1507 C C . LYS A 1 189 ? -3.586 -2.971 -15.062 1.00 90.25 189 LYS A C 1
ATOM 1509 O O . LYS A 1 189 ? -2.605 -2.691 -15.745 1.00 90.25 189 LYS A O 1
ATOM 1514 N N . ALA A 1 190 ? -4.797 -2.465 -15.297 1.00 91.88 190 ALA A N 1
ATOM 1515 C CA . ALA A 1 190 ? -5.086 -1.571 -16.414 1.00 91.88 190 ALA A CA 1
ATOM 1516 C C . ALA A 1 190 ? -4.240 -0.288 -16.357 1.00 91.88 190 ALA A C 1
ATOM 1518 O O . ALA A 1 190 ? -3.611 0.079 -17.353 1.00 91.88 190 ALA A O 1
ATOM 1519 N N . TYR A 1 191 ? -4.165 0.360 -15.187 1.00 92.81 191 TYR A N 1
ATOM 1520 C CA . TYR A 1 191 ? -3.332 1.549 -14.987 1.00 92.81 191 TYR A CA 1
ATOM 1521 C C . TYR A 1 191 ? -1.850 1.257 -15.247 1.00 92.81 191 TYR A C 1
ATOM 1523 O O . TYR A 1 191 ? -1.201 1.965 -16.019 1.00 92.81 191 TYR A O 1
ATOM 1531 N N . TYR A 1 192 ? -1.317 0.195 -14.639 1.00 91.50 192 TYR A N 1
ATOM 1532 C CA . TYR A 1 192 ? 0.085 -0.182 -14.766 1.00 91.50 192 TYR A CA 1
ATOM 1533 C C . TYR A 1 192 ? 0.444 -0.496 -16.224 1.00 91.50 192 TYR A C 1
ATOM 1535 O O . TYR A 1 192 ? 1.369 0.104 -16.773 1.00 91.50 192 TYR A O 1
ATOM 1543 N N . GLN A 1 193 ? -0.340 -1.346 -16.896 1.00 90.94 193 GLN A N 1
ATOM 1544 C CA . GLN A 1 193 ? -0.145 -1.685 -18.308 1.00 90.94 193 GLN A CA 1
ATOM 1545 C C . GLN A 1 193 ? -0.210 -0.445 -19.209 1.00 90.94 193 GLN A C 1
ATOM 1547 O O . GLN A 1 193 ? 0.600 -0.300 -20.128 1.00 90.94 193 GLN A O 1
ATOM 1552 N N . GLN A 1 194 ? -1.141 0.479 -18.952 1.00 93.50 194 GLN A N 1
ATOM 1553 C CA . GLN A 1 194 ? -1.235 1.730 -19.703 1.00 93.50 194 GLN A CA 1
ATOM 1554 C C . GLN A 1 194 ? 0.029 2.585 -19.536 1.00 93.50 194 GLN A C 1
ATOM 1556 O O . GLN A 1 194 ? 0.550 3.092 -20.532 1.00 93.50 194 GLN A O 1
ATOM 1561 N N . GLN A 1 195 ? 0.547 2.713 -18.311 1.00 92.31 195 GLN A N 1
ATOM 1562 C CA . GLN A 1 195 ? 1.784 3.448 -18.041 1.00 92.31 195 GLN A CA 1
ATOM 1563 C C . GLN A 1 195 ? 2.990 2.800 -18.729 1.00 92.31 195 GLN A C 1
ATOM 1565 O O . GLN A 1 195 ? 3.734 3.485 -19.435 1.00 92.31 195 GLN A O 1
ATOM 1570 N N . ARG A 1 196 ? 3.155 1.475 -18.614 1.00 91.31 196 ARG A N 1
ATOM 1571 C CA . ARG A 1 196 ? 4.257 0.759 -19.279 1.00 91.31 196 ARG A CA 1
ATOM 1572 C C . ARG A 1 196 ? 4.177 0.865 -20.802 1.00 91.31 196 ARG A C 1
ATOM 1574 O O . ARG A 1 196 ? 5.192 1.130 -21.437 1.00 91.31 196 ARG A O 1
ATOM 1581 N N . ARG A 1 197 ? 2.977 0.801 -21.399 1.00 92.19 197 ARG A N 1
ATOM 1582 C CA . ARG A 1 197 ? 2.773 1.038 -22.846 1.00 92.19 197 ARG A CA 1
ATOM 1583 C C . ARG A 1 197 ? 3.182 2.445 -23.279 1.00 92.19 197 ARG A C 1
ATOM 1585 O O . ARG A 1 197 ? 3.770 2.603 -24.347 1.00 92.19 197 ARG A O 1
ATOM 1592 N N . GLN A 1 198 ? 2.865 3.469 -22.487 1.00 92.50 198 GLN A N 1
ATOM 1593 C CA . GLN A 1 198 ? 3.285 4.842 -22.787 1.00 92.50 198 GLN A CA 1
ATOM 1594 C C . GLN A 1 198 ? 4.808 4.982 -22.719 1.00 92.50 198 GLN A C 1
ATOM 1596 O O . GLN A 1 198 ? 5.406 5.558 -23.625 1.00 92.50 198 GLN A O 1
ATOM 1601 N N . GLN A 1 199 ? 5.444 4.403 -21.698 1.00 91.06 199 GLN A N 1
ATOM 1602 C CA . GLN A 1 199 ? 6.901 4.419 -21.573 1.00 91.06 199 GLN A CA 1
ATOM 1603 C C . GLN A 1 199 ? 7.590 3.641 -22.701 1.00 91.06 199 GLN A C 1
ATOM 1605 O O . GLN A 1 199 ? 8.543 4.157 -23.278 1.00 91.06 199 GLN A O 1
ATOM 1610 N N . ALA A 1 200 ? 7.062 2.476 -23.094 1.00 92.12 200 ALA A N 1
ATOM 1611 C CA . ALA A 1 200 ? 7.568 1.699 -24.226 1.00 92.12 200 ALA A CA 1
ATOM 1612 C C . ALA A 1 200 ? 7.578 2.524 -25.521 1.00 92.12 200 ALA A C 1
ATOM 1614 O O . ALA A 1 200 ? 8.577 2.554 -26.234 1.00 92.12 200 ALA A O 1
ATOM 1615 N N . ARG A 1 201 ? 6.489 3.255 -25.806 1.00 92.75 201 ARG A N 1
ATOM 1616 C CA . ARG A 1 201 ? 6.408 4.135 -26.986 1.00 92.75 201 ARG A CA 1
ATOM 1617 C C . ARG A 1 201 ? 7.489 5.213 -26.984 1.00 92.75 201 ARG A C 1
ATOM 1619 O O . ARG A 1 201 ? 8.047 5.496 -28.036 1.00 92.75 201 ARG A O 1
ATOM 1626 N N . LEU A 1 202 ? 7.780 5.796 -25.821 1.00 91.31 202 LEU A N 1
ATOM 1627 C CA . LEU A 1 202 ? 8.810 6.829 -25.687 1.00 91.31 202 LEU A CA 1
ATOM 1628 C C . LEU A 1 202 ? 10.224 6.259 -25.830 1.00 91.31 202 LEU A C 1
ATOM 1630 O O . LEU A 1 202 ? 11.060 6.885 -26.468 1.00 91.31 202 LEU A O 1
ATOM 1634 N N . VAL A 1 203 ? 10.492 5.084 -25.255 1.00 90.62 203 VAL A N 1
ATOM 1635 C CA . VAL A 1 203 ? 11.809 4.426 -25.336 1.00 90.62 203 VAL A CA 1
ATOM 1636 C C . VAL A 1 203 ? 12.102 3.937 -26.753 1.00 90.62 203 VAL A C 1
ATOM 1638 O O . VAL A 1 203 ? 13.238 4.020 -27.206 1.00 90.62 203 VAL A O 1
ATOM 1641 N N . LEU A 1 204 ? 11.085 3.465 -27.476 1.00 90.94 204 LEU A N 1
ATOM 1642 C CA . LEU A 1 204 ? 11.240 3.016 -28.859 1.00 90.94 204 LEU A CA 1
ATOM 1643 C C . LEU A 1 204 ? 11.372 4.171 -29.858 1.00 90.94 204 LEU A C 1
ATOM 1645 O O . LEU A 1 204 ? 11.756 3.924 -30.998 1.00 90.94 204 LEU A O 1
ATOM 1649 N N . GLN A 1 205 ? 11.097 5.419 -29.474 1.00 91.56 205 GLN A N 1
ATOM 1650 C CA . GLN A 1 205 ? 11.273 6.562 -30.364 1.00 91.56 205 GLN A CA 1
ATOM 1651 C C . GLN A 1 205 ? 12.762 6.955 -30.451 1.00 91.56 205 GLN A C 1
ATOM 1653 O O . GLN A 1 205 ? 13.348 7.318 -29.429 1.00 91.56 205 GLN A O 1
ATOM 1658 N N . PRO A 1 206 ? 13.388 6.928 -31.644 1.00 88.62 206 PRO A N 1
ATOM 1659 C CA . PRO A 1 206 ? 14.790 7.306 -31.792 1.00 88.62 206 PRO A CA 1
ATOM 1660 C C . PRO A 1 206 ? 15.024 8.784 -31.429 1.00 88.62 206 PRO A C 1
ATOM 1662 O O . PRO A 1 206 ? 14.298 9.651 -31.931 1.00 88.62 206 PRO A O 1
ATOM 1665 N N . PRO A 1 207 ? 16.037 9.111 -30.603 1.00 87.94 207 PRO A N 1
ATOM 1666 C CA . PRO A 1 207 ? 16.435 10.494 -30.362 1.00 87.94 207 PRO A CA 1
ATOM 1667 C C . PRO A 1 207 ? 16.938 11.153 -31.650 1.00 87.94 207 PRO A C 1
ATOM 1669 O O . PRO A 1 207 ? 17.662 10.531 -32.426 1.00 87.94 207 PRO A O 1
ATOM 1672 N N . VAL A 1 208 ? 16.616 12.436 -31.848 1.00 86.38 208 VAL A N 1
ATOM 1673 C CA . VAL A 1 208 ? 16.931 13.174 -33.088 1.00 86.38 208 VAL A CA 1
ATOM 1674 C C . VAL A 1 208 ? 18.424 13.111 -33.424 1.00 86.38 208 VAL A C 1
ATOM 1676 O O . VAL A 1 208 ? 18.775 12.835 -34.564 1.00 86.38 208 VAL A O 1
ATOM 1679 N N . ASN A 1 209 ? 19.295 13.242 -32.423 1.00 87.25 209 ASN A N 1
ATOM 1680 C CA . ASN A 1 209 ? 20.749 13.315 -32.607 1.00 87.25 209 ASN A CA 1
ATOM 1681 C C . ASN A 1 209 ? 21.456 11.965 -32.403 1.00 87.25 209 ASN A C 1
ATOM 1683 O O . ASN A 1 209 ? 22.681 11.893 -32.385 1.00 87.25 209 ASN A O 1
ATOM 1687 N N . MET A 1 210 ? 20.707 10.869 -32.238 1.00 86.75 210 MET A N 1
ATOM 1688 C CA . MET A 1 210 ? 21.294 9.548 -31.983 1.00 86.75 210 MET A CA 1
ATOM 1689 C C . MET A 1 210 ? 22.251 9.120 -33.108 1.00 86.75 210 MET A C 1
ATOM 1691 O O . MET A 1 210 ? 23.250 8.454 -32.853 1.00 86.75 210 MET A O 1
ATOM 1695 N N . HIS A 1 211 ? 21.979 9.544 -34.343 1.00 87.38 211 HIS A N 1
ATOM 1696 C CA . HIS A 1 211 ? 22.757 9.175 -35.521 1.00 87.38 211 HIS A CA 1
ATOM 1697 C C . HIS A 1 211 ? 24.091 9.926 -35.655 1.00 87.38 211 HIS A C 1
ATOM 1699 O O . HIS A 1 211 ? 24.901 9.559 -36.504 1.00 87.38 211 HIS A O 1
ATOM 1705 N N . GLU A 1 212 ? 24.338 10.947 -34.828 1.00 89.50 212 GLU A N 1
ATOM 1706 C CA . GLU A 1 212 ? 25.551 11.772 -34.893 1.00 89.50 212 GLU A CA 1
ATOM 1707 C C . GLU A 1 212 ? 26.797 11.043 -34.363 1.00 89.50 212 GLU A C 1
ATOM 1709 O O . GLU A 1 212 ? 27.919 11.395 -34.722 1.00 89.50 212 GLU A O 1
ATOM 1714 N N . SER A 1 213 ? 26.636 10.018 -33.515 1.00 92.19 213 SER A N 1
ATOM 1715 C CA . SER A 1 213 ? 27.763 9.260 -32.959 1.00 92.19 213 SER A CA 1
ATOM 1716 C C . SER A 1 213 ? 27.396 7.817 -32.613 1.00 92.19 213 SER A C 1
ATOM 1718 O O . SER A 1 213 ? 26.253 7.508 -32.287 1.00 92.19 213 SER A O 1
ATOM 1720 N N . ILE A 1 214 ? 28.397 6.929 -32.599 1.00 90.06 214 ILE A N 1
ATOM 1721 C CA . ILE A 1 214 ? 28.241 5.534 -32.144 1.00 90.06 214 ILE A CA 1
ATOM 1722 C C . ILE A 1 214 ? 27.754 5.486 -30.686 1.00 90.06 214 ILE A C 1
ATOM 1724 O O . ILE A 1 214 ? 26.915 4.655 -30.346 1.00 90.06 214 ILE A O 1
ATOM 1728 N N . LEU A 1 215 ? 28.214 6.417 -29.842 1.00 89.06 215 LEU A N 1
ATOM 1729 C CA . LEU A 1 215 ? 27.758 6.544 -28.454 1.00 89.06 215 LEU A CA 1
ATOM 1730 C C . LEU A 1 215 ? 26.261 6.882 -28.365 1.00 89.06 215 LEU A C 1
ATOM 1732 O O . LEU A 1 215 ? 25.577 6.396 -27.467 1.00 89.06 215 LEU A O 1
ATOM 1736 N N . GLY A 1 216 ? 25.735 7.663 -29.314 1.00 88.75 216 GLY A N 1
ATOM 1737 C CA . GLY A 1 216 ? 24.306 7.955 -29.425 1.00 88.75 216 GLY A CA 1
ATOM 1738 C C . GLY A 1 216 ? 23.475 6.701 -29.701 1.00 88.75 216 GLY A C 1
ATOM 1739 O O . GLY A 1 216 ? 22.486 6.457 -29.006 1.00 88.75 216 GLY A O 1
ATOM 1740 N N . TYR A 1 217 ? 23.905 5.870 -30.658 1.00 90.44 217 TYR A N 1
ATOM 1741 C CA . TYR A 1 217 ? 23.286 4.562 -30.916 1.00 90.44 217 TYR A CA 1
ATOM 1742 C C . TYR A 1 217 ? 23.359 3.654 -29.690 1.00 90.44 217 TYR A C 1
ATOM 1744 O O . TYR A 1 217 ? 22.361 3.043 -29.313 1.00 90.44 217 TYR A O 1
ATOM 1752 N N . GLN A 1 218 ? 24.527 3.593 -29.048 1.00 90.50 218 GLN A N 1
ATOM 1753 C CA . GLN A 1 218 ? 24.747 2.757 -27.876 1.00 90.50 218 GLN A CA 1
ATOM 1754 C C . GLN A 1 218 ? 23.805 3.146 -26.726 1.00 90.50 218 GLN A C 1
ATOM 1756 O O . GLN A 1 218 ? 23.120 2.283 -26.185 1.00 90.50 218 GLN A O 1
ATOM 1761 N N . ALA A 1 219 ? 23.697 4.438 -26.401 1.00 89.38 219 ALA A N 1
ATOM 1762 C CA . ALA A 1 219 ? 22.802 4.926 -25.352 1.00 89.38 219 ALA A CA 1
ATOM 1763 C C . ALA A 1 219 ? 21.320 4.630 -25.647 1.00 89.38 219 ALA A C 1
ATOM 1765 O O . ALA A 1 219 ? 20.566 4.261 -24.744 1.00 89.38 219 ALA A O 1
ATOM 1766 N N . TYR A 1 220 ? 20.899 4.755 -26.909 1.00 92.00 220 TYR A N 1
ATOM 1767 C CA . TYR A 1 220 ? 19.537 4.418 -27.325 1.00 92.00 220 TYR A CA 1
ATOM 1768 C C . TYR A 1 220 ? 19.247 2.918 -27.189 1.00 92.00 220 TYR A C 1
ATOM 1770 O O . TYR A 1 220 ? 18.242 2.538 -26.586 1.00 92.00 220 TYR A O 1
ATOM 1778 N N . LEU A 1 221 ? 20.157 2.061 -27.662 1.00 91.69 221 LEU A N 1
ATOM 1779 C CA . LEU A 1 221 ? 20.029 0.609 -27.521 1.00 91.69 221 LEU A CA 1
ATOM 1780 C C . LEU A 1 221 ? 20.049 0.177 -26.050 1.00 91.69 221 LEU A C 1
ATOM 1782 O O . LEU A 1 221 ? 19.242 -0.667 -25.663 1.00 91.69 221 LEU A O 1
ATOM 1786 N N . HIS A 1 222 ? 20.906 0.781 -25.216 1.00 92.25 222 HIS A N 1
ATOM 1787 C CA . HIS A 1 222 ? 20.913 0.557 -23.767 1.00 92.25 222 HIS A CA 1
ATOM 1788 C C . HIS A 1 222 ? 19.541 0.886 -23.156 1.00 92.25 222 HIS A C 1
ATOM 1790 O O . HIS A 1 222 ? 19.021 0.110 -22.360 1.00 92.25 222 HIS A O 1
ATOM 1796 N N . GLY A 1 223 ? 18.907 1.989 -23.567 1.00 90.94 223 GLY A N 1
ATOM 1797 C CA . GLY A 1 223 ? 17.551 2.338 -23.131 1.00 90.94 223 GLY A CA 1
ATOM 1798 C C . GLY A 1 223 ? 16.499 1.290 -23.514 1.00 90.94 223 GLY A C 1
ATOM 1799 O O . GLY A 1 223 ? 15.676 0.918 -22.679 1.00 90.94 223 GLY A O 1
ATOM 1800 N N . ILE A 1 224 ? 16.544 0.776 -24.747 1.00 92.56 224 ILE A N 1
ATOM 1801 C CA . ILE A 1 224 ? 15.611 -0.261 -25.218 1.00 92.56 224 ILE A CA 1
ATOM 1802 C C . ILE A 1 224 ? 15.804 -1.565 -24.445 1.00 92.56 224 ILE A C 1
ATOM 1804 O O . ILE A 1 224 ? 14.842 -2.101 -23.895 1.00 92.56 224 ILE A O 1
ATOM 1808 N N . VAL A 1 225 ? 17.036 -2.077 -24.389 1.00 91.88 225 VAL A N 1
ATOM 1809 C CA . VAL A 1 225 ? 17.330 -3.342 -23.699 1.00 91.88 225 VAL A CA 1
ATOM 1810 C C . VAL A 1 225 ? 16.992 -3.226 -22.221 1.00 91.88 225 VAL A C 1
ATOM 1812 O O . VAL A 1 225 ? 16.329 -4.100 -21.672 1.00 91.88 225 VAL A O 1
ATOM 1815 N N . GLY A 1 226 ? 17.353 -2.110 -21.594 1.00 90.75 226 GLY A N 1
ATOM 1816 C CA . GLY A 1 226 ? 17.025 -1.843 -20.204 1.00 90.75 226 GLY A CA 1
ATOM 1817 C C . GLY A 1 226 ? 15.529 -1.838 -19.918 1.00 90.75 226 GLY A C 1
ATOM 1818 O O . GLY A 1 226 ? 15.113 -2.275 -18.848 1.00 90.75 226 GLY A O 1
ATOM 1819 N N . PHE A 1 227 ? 14.702 -1.358 -20.852 1.00 92.00 227 PHE A N 1
ATOM 1820 C CA . PHE A 1 227 ? 13.249 -1.410 -20.709 1.00 92.00 227 PHE A CA 1
ATOM 1821 C C . PHE A 1 227 ? 12.759 -2.861 -20.713 1.00 92.00 227 PHE A C 1
ATOM 1823 O O . PHE A 1 227 ? 12.024 -3.255 -19.812 1.00 92.00 227 PHE A O 1
ATOM 1830 N N . PHE A 1 228 ? 13.203 -3.674 -21.674 1.00 90.81 228 PHE A N 1
ATOM 1831 C CA . PHE A 1 228 ? 12.759 -5.065 -21.788 1.00 90.81 228 PHE A CA 1
ATOM 1832 C C . PHE A 1 228 ? 13.285 -5.976 -20.678 1.00 90.81 228 PHE A C 1
ATOM 1834 O O . PHE A 1 228 ? 12.542 -6.842 -20.238 1.00 90.81 228 PHE A O 1
ATOM 1841 N N . VAL A 1 229 ? 14.505 -5.762 -20.178 1.00 88.81 229 VAL A N 1
ATOM 1842 C CA . VAL A 1 229 ? 15.038 -6.500 -19.015 1.00 88.81 229 VAL A CA 1
ATOM 1843 C C . VAL A 1 229 ? 14.176 -6.253 -17.777 1.00 88.81 229 VAL A C 1
ATOM 1845 O O . VAL A 1 229 ? 13.863 -7.169 -17.022 1.00 88.81 229 VAL A O 1
ATOM 1848 N N . VAL A 1 230 ? 13.759 -5.004 -17.581 1.00 88.56 230 VAL A N 1
ATOM 1849 C CA . VAL A 1 230 ? 12.857 -4.625 -16.495 1.00 88.56 230 VAL A CA 1
ATOM 1850 C C . VAL A 1 230 ? 11.472 -5.246 -16.669 1.00 88.56 230 VAL A C 1
ATOM 1852 O O . VAL A 1 230 ? 10.922 -5.762 -15.697 1.00 88.56 230 VAL A O 1
ATOM 1855 N N . GLU A 1 231 ? 10.904 -5.205 -17.879 1.00 88.50 231 GLU A N 1
ATOM 1856 C CA . GLU A 1 231 ? 9.620 -5.859 -18.143 1.00 88.50 231 GLU A CA 1
ATOM 1857 C C . GLU A 1 231 ? 9.719 -7.364 -17.898 1.00 88.50 231 GLU A C 1
ATOM 1859 O O . GLU A 1 231 ? 8.890 -7.896 -17.174 1.00 88.50 231 GLU A O 1
ATOM 1864 N N . ASP A 1 232 ? 10.746 -8.035 -18.422 1.00 86.69 232 ASP A N 1
ATOM 1865 C CA . ASP A 1 232 ? 10.975 -9.468 -18.218 1.00 86.69 232 ASP A CA 1
ATOM 1866 C C . ASP A 1 232 ? 11.082 -9.821 -16.730 1.00 86.69 232 ASP A C 1
ATOM 1868 O O . ASP A 1 232 ? 10.424 -10.748 -16.253 1.00 86.69 232 ASP A O 1
ATOM 1872 N N . HIS A 1 233 ? 11.808 -9.014 -15.952 1.00 85.69 233 HIS A N 1
ATOM 1873 C CA . HIS A 1 233 ? 11.880 -9.209 -14.510 1.00 85.69 233 HIS A CA 1
ATOM 1874 C C . HIS A 1 233 ? 10.493 -9.149 -13.851 1.00 85.69 233 HIS A C 1
ATOM 1876 O O . HIS A 1 233 ? 10.127 -10.052 -13.094 1.00 85.69 233 HIS A O 1
ATOM 1882 N N . ILE A 1 234 ? 9.706 -8.113 -14.153 1.00 84.12 234 ILE A N 1
ATOM 1883 C CA . ILE A 1 234 ? 8.368 -7.915 -13.574 1.00 84.12 234 ILE A CA 1
ATOM 1884 C C . ILE A 1 234 ? 7.382 -8.978 -14.077 1.00 84.12 234 ILE A C 1
ATOM 1886 O O . ILE A 1 234 ? 6.503 -9.400 -13.328 1.00 84.12 234 ILE A O 1
ATOM 1890 N N . LEU A 1 235 ? 7.533 -9.454 -15.313 1.00 80.56 235 LEU A N 1
ATOM 1891 C CA . LEU A 1 235 ? 6.750 -10.550 -15.883 1.00 80.56 235 LEU A CA 1
ATOM 1892 C C . LEU A 1 235 ? 6.976 -11.852 -15.116 1.00 80.56 235 LEU A C 1
ATOM 1894 O O . LEU A 1 235 ? 6.014 -12.500 -14.703 1.00 80.56 235 LEU A O 1
ATOM 1898 N N . ASN A 1 236 ? 8.242 -12.194 -14.881 1.00 79.38 236 ASN A N 1
ATOM 1899 C CA . ASN A 1 236 ? 8.634 -13.456 -14.259 1.00 79.38 236 ASN A CA 1
ATOM 1900 C C . ASN A 1 236 ? 8.340 -13.503 -12.752 1.00 79.38 236 ASN A C 1
ATOM 1902 O O . ASN A 1 236 ? 8.152 -14.577 -12.187 1.00 79.38 236 ASN A O 1
ATOM 1906 N N . THR A 1 237 ? 8.265 -12.347 -12.094 1.00 79.69 237 THR A N 1
ATOM 1907 C CA . THR A 1 237 ? 8.035 -12.245 -10.641 1.00 79.69 237 THR A CA 1
ATOM 1908 C C . THR A 1 237 ? 6.627 -11.767 -10.271 1.00 79.69 237 THR A C 1
ATOM 1910 O O . THR A 1 237 ? 6.159 -11.997 -9.156 1.00 79.69 237 THR A O 1
ATOM 1913 N N . GLY A 1 238 ? 5.915 -11.126 -11.199 1.00 66.62 238 GLY A N 1
ATOM 1914 C CA . GLY A 1 238 ? 4.650 -10.433 -10.956 1.00 66.62 238 GLY A CA 1
ATOM 1915 C C . GLY A 1 238 ? 3.379 -11.283 -11.024 1.00 66.62 238 GLY A C 1
ATOM 1916 O O . GLY A 1 238 ? 2.302 -10.692 -11.010 1.00 66.62 238 GLY A O 1
ATOM 1917 N N . ASN A 1 239 ? 3.472 -12.620 -11.126 1.00 62.19 239 ASN A N 1
ATOM 1918 C CA . ASN A 1 239 ? 2.359 -13.591 -11.065 1.00 62.19 239 ASN A CA 1
ATOM 1919 C C . ASN A 1 239 ? 1.001 -13.065 -11.602 1.00 62.19 239 ASN A C 1
ATOM 1921 O O . ASN A 1 239 ? 0.007 -13.006 -10.875 1.00 62.19 239 ASN A O 1
ATOM 1925 N N . GLY A 1 240 ? 0.946 -12.678 -12.884 1.00 57.62 240 GLY A N 1
ATOM 1926 C CA . GLY A 1 240 ? -0.302 -12.268 -13.557 1.00 57.62 240 GLY A CA 1
ATOM 1927 C C . GLY A 1 240 ? -0.505 -10.759 -13.755 1.00 57.62 240 GLY A C 1
ATOM 1928 O O . GLY A 1 240 ? -1.633 -10.323 -14.009 1.00 57.62 240 GLY A O 1
ATOM 1929 N N . LEU A 1 241 ? 0.561 -9.961 -13.647 1.00 58.25 241 LEU A N 1
ATOM 1930 C CA . LEU A 1 241 ? 0.615 -8.557 -14.089 1.00 58.25 241 LEU A CA 1
ATOM 1931 C C . LEU A 1 241 ? 0.553 -8.402 -15.620 1.00 58.25 241 LEU A C 1
ATOM 1933 O O . LEU A 1 241 ? 0.049 -7.392 -16.119 1.00 58.25 241 LEU A O 1
ATOM 1937 N N . ALA A 1 242 ? 0.996 -9.420 -16.358 1.00 49.50 242 ALA A N 1
ATOM 1938 C CA . ALA A 1 242 ? 0.834 -9.485 -17.800 1.00 49.50 242 ALA A CA 1
ATOM 1939 C C . ALA A 1 242 ? 0.011 -10.692 -18.226 1.00 49.50 242 ALA A C 1
ATOM 1941 O O . ALA A 1 242 ? 0.436 -11.840 -18.125 1.00 49.50 242 ALA A O 1
ATOM 1942 N N . THR A 1 243 ? -1.157 -10.346 -18.736 1.00 35.34 243 THR A N 1
ATOM 1943 C CA . THR A 1 243 ? -1.890 -10.972 -19.834 1.00 35.34 243 THR A CA 1
ATOM 1944 C C . THR A 1 243 ? -2.638 -9.836 -20.512 1.00 35.34 243 THR A C 1
ATOM 1946 O O . THR A 1 243 ? -3.107 -8.937 -19.765 1.00 35.34 243 THR A O 1
#

pLDDT: mean 83.24, std 14.4, range [35.16, 96.44]

Sequence (243 aa):
SEILDLDSRITASTSQVLEKGEELVKSRKVESNIAAAIDSLTMCLPVLAAYAKLQRQLKDKRYYPALKTLEQLENYDLPKVTNYRFSSQITDKIPKLRENIKDASMSDLRDFLENIRKYSPKIGEVAMRHSSEQLISEAEIIGRKKKRIAGNSSGNDEEELSAQDLMDFSPVYRCMHIYTVLREGDTFKAYYQQQRRQQARLVLQPPVNMHESILGYQAYLHGIVGFFVVEDHILNTGNGLAT

Radius of gyration: 36.59 Å; chains: 1; bounding box: 87×38×120 Å

InterPro domains:
  IPR007225 Exocyst complex component EXOC6/Sec15 [PTHR12702] (2-242)
  IPR048359 Exocyst complex component EXOC6/Sec15, N-terminal domain [PF20651] (1-128)

Foldseek 3Di:
DVVVVVVVVVVVVVVVVVVVVVVVVVVVVVVVVVVVVVVLVVLCVVLVVLVVVLVVCVVVLVLVVNVVSLVCSVPPRLVSNVVDPVSVVVVVCSVVVLVVNLVVLVVLVVVQLVVLLVCLLVLLVLVVVVVVVVVVVVCVVVPPPDDDDDDDPPDDCPDNCAPVVSDDPCSVLVNLVSCVSVVNNVVSLVVVVVSLVVSLVVLPDQDPCLVVDPVSVSSSSSNNSSSVSVVVVCVVVVVPSDD

Secondary structure (DSSP, 8-state):
-HHHHHHHHHHHHHHHHHHHHHHHHHHHHHHHHHHHHHHHHHHHHHHHHHHHHHHHHHHTT-HHHHHHHHHHIIIIIGGGSTTSHHHHHHHHHHHHHHHHHHHHHHHHHHHHHHHHHHHHHHHHHHHHHHHHHHHHHHHHHH-TT-----------------HHHH---HHHHHHHHHHHHTT-HHHHHHHHHHHHHHHHHHHTSPPTTGGG-HHHHHHHHHHHHHHHHHHHHHHHHSSSS--

Organism: NCBI:txid1563983